Protein AF-A0A946RE51-F1 (afdb_monomer)

Nearest PDB structures (foldseek):
  4jra-assembly1_D  TM=1.401E-01  e=2.604E+00  Homo sapiens

Foldseek 3Di:
DFQDPQHCLLAAPDDPPLPDAHALAAQAGDPCPLQQVCLVVVVQHGCVRCVVCSCVDPVNPDDDDDDDADDDFEEAEAEAAEEEDDDEFHAFYEYAYDLWHWAQGPVGNVGIYIHWHEYEHQAAYAYPPADPLNHFDAVVNVTDLTAYEYHTSREHEHEQYQQCQHAPNPHHAEYHYGYAYHGLRYFHAYNQQLHQAPASADQPSVDPVHGHHNLCNQCVPNHDDQPDGDDPSVGHRDYLDAEREEHSYAYHTHHPDYYDQFDEPPDSSDGPPGHGYHYDYHYHNSCVVDPHVPDDDLADPVRDGDPPSDDDDDPDD

Radius of gyration: 19.87 Å; Cα contacts (8 Å, |Δi|>4): 768; chains: 1; bounding box: 52×43×59 Å

Sequence (317 aa):
GDVEWNSFYYYHDHLDNGTAYCEAGRIQHFDFEYWNYGGISGTNCDIFSCPSIIYNSDYAYGSRLFYPKGSTPKVIYIRGGQVLVRGIVDGQYSIVTDDYTEYRRHDDTDKIDRVWGNIWLIDDVVYSDSYASGQTIHPNDGGSTNVLGLIAGGNVIIANTRPNGARGKQYGEDIIINASILAMNGGFISHYWQNTLLGYHDFNDGLEYGIIADGRGGHRNYYQEQIGIGPDYSGVYTGTNDFRGDVNLWGSIVQFKRGYMLRNYLGPYNVTPGVGYDKNYNYDYNLLVNPPPYFPDLETENSNVVLKMASYGEAKK

Secondary structure (DSSP, 8-state):
----TT-GGGT-SS-SSSS----TTSS------GGGHHHHTTS---TTT-HHHHHTSTT--SPPP-PPSSSS-EEEEE-SS-EEEEEEE-SEEEEEE-SEEEEE-SS-TT-EEEEE-PEEEEEEEEETT--TT-PPPPGGGT----EEEEEESS-EEE---TTTTHHHHTS---EEEEEEEEESSS-EEE--SS---SSS-STTS--TT-----S-GGGTTTT----SSSS--S----TT-EEEEEEEEEEEEEESSPPPSEE-SSSSS-SSS-EEEEEEEE--THHHH-PPTTPPPSB-TTS-B------------

pLDDT: mean 82.74, std 14.87, range [27.23, 98.62]

Structure (mmCIF, N/CA/C/O backbone):
data_AF-A0A946RE51-F1
#
_entry.id   AF-A0A946RE51-F1
#
loop_
_atom_site.group_PDB
_atom_site.id
_atom_site.type_symbol
_atom_site.label_atom_id
_atom_site.label_alt_id
_atom_site.label_comp_id
_atom_site.label_asym_id
_atom_site.label_entity_id
_atom_site.label_seq_id
_atom_site.pdbx_PDB_ins_code
_atom_site.Cartn_x
_atom_site.Cartn_y
_atom_site.Cartn_z
_atom_site.occupancy
_atom_site.B_iso_or_equiv
_atom_site.auth_seq_id
_atom_site.auth_comp_id
_atom_site.auth_asym_id
_atom_site.auth_atom_id
_atom_site.pdbx_PDB_model_num
ATOM 1 N N . GLY A 1 1 ? 20.452 -8.802 -25.534 1.00 39.03 1 GLY A N 1
ATOM 2 C CA . GLY A 1 1 ? 20.750 -9.518 -24.289 1.00 39.03 1 GLY A CA 1
ATOM 3 C C . GLY A 1 1 ? 19.452 -9.550 -23.553 1.00 39.03 1 GLY A C 1
ATOM 4 O O . GLY A 1 1 ? 18.915 -8.476 -23.321 1.00 39.03 1 GLY A O 1
ATOM 5 N N . ASP A 1 2 ? 18.907 -10.739 -23.349 1.00 38.38 2 ASP A N 1
ATOM 6 C CA . ASP A 1 2 ? 17.614 -10.911 -22.699 1.00 38.38 2 ASP A CA 1
ATOM 7 C C . ASP A 1 2 ? 17.742 -10.372 -21.275 1.00 38.38 2 ASP A C 1
ATOM 9 O O . ASP A 1 2 ? 18.586 -10.825 -20.502 1.00 38.38 2 ASP A O 1
ATOM 13 N N . VAL A 1 3 ? 17.003 -9.308 -20.973 1.00 41.94 3 VAL A N 1
ATOM 14 C CA . VAL A 1 3 ? 16.945 -8.775 -19.617 1.00 41.94 3 VAL A CA 1
ATOM 15 C C . VAL A 1 3 ? 16.004 -9.706 -18.865 1.00 41.94 3 VAL A C 1
ATOM 17 O O . VAL A 1 3 ? 14.819 -9.780 -19.169 1.00 41.94 3 VAL A O 1
ATOM 20 N N . GLU A 1 4 ? 16.565 -10.504 -17.961 1.00 53.88 4 GLU A N 1
ATOM 21 C CA . GLU A 1 4 ? 15.810 -11.486 -17.192 1.00 53.88 4 GLU A CA 1
ATOM 22 C C . GLU A 1 4 ? 14.747 -10.782 -16.335 1.00 53.88 4 GLU A C 1
ATOM 24 O O . GLU A 1 4 ? 14.979 -9.694 -15.802 1.00 53.88 4 GLU A O 1
ATOM 29 N N . TRP A 1 5 ? 13.587 -11.429 -16.195 1.00 46.53 5 TRP A N 1
ATOM 30 C CA . TRP A 1 5 ? 12.391 -10.993 -15.456 1.00 46.53 5 TRP A CA 1
ATOM 31 C C . TRP A 1 5 ? 12.668 -10.529 -14.004 1.00 46.53 5 TRP A C 1
ATOM 33 O O . TRP A 1 5 ? 11.863 -9.801 -13.424 1.00 46.53 5 TRP A O 1
ATOM 43 N N . ASN A 1 6 ? 13.850 -10.857 -13.466 1.00 53.16 6 ASN A N 1
ATOM 44 C CA . ASN A 1 6 ? 14.334 -10.504 -12.129 1.00 53.16 6 ASN A CA 1
ATOM 45 C C . ASN A 1 6 ? 15.570 -9.599 -12.124 1.00 53.16 6 ASN A C 1
ATOM 47 O O . ASN A 1 6 ? 16.305 -9.571 -11.142 1.00 53.16 6 ASN A O 1
ATOM 51 N N . SER A 1 7 ? 15.836 -8.861 -13.204 1.00 65.50 7 SER A N 1
ATOM 52 C CA . SER A 1 7 ? 16.977 -7.947 -13.231 1.00 65.50 7 SER A CA 1
ATOM 53 C C . SER A 1 7 ? 16.887 -6.929 -12.090 1.00 65.50 7 SER A C 1
ATOM 55 O O . SER A 1 7 ? 15.857 -6.278 -11.894 1.00 65.50 7 SER A O 1
ATOM 57 N N . PHE A 1 8 ? 17.998 -6.791 -11.365 1.00 74.06 8 PHE A N 1
ATOM 58 C CA . PHE A 1 8 ? 18.173 -5.943 -10.187 1.00 74.06 8 PHE A CA 1
ATOM 59 C C . PHE A 1 8 ? 17.462 -4.576 -10.281 1.00 74.06 8 PHE A C 1
ATOM 61 O O . PHE A 1 8 ? 16.790 -4.142 -9.349 1.00 74.06 8 PHE A O 1
ATOM 68 N N . TYR A 1 9 ? 17.542 -3.906 -11.428 1.00 71.62 9 TYR A N 1
ATOM 69 C CA . TYR A 1 9 ? 17.049 -2.536 -11.586 1.00 71.62 9 TYR A CA 1
ATOM 70 C C . TYR A 1 9 ? 15.520 -2.366 -11.531 1.00 71.62 9 TYR A C 1
ATOM 72 O O . TYR A 1 9 ? 15.059 -1.252 -11.305 1.00 71.62 9 TYR A O 1
ATOM 80 N N . TYR A 1 10 ? 14.734 -3.434 -11.709 1.00 71.88 10 TYR A N 1
ATOM 81 C CA . TYR A 1 10 ? 13.263 -3.362 -11.634 1.00 71.88 10 TYR A CA 1
ATOM 82 C C . TYR A 1 10 ? 12.706 -3.593 -10.229 1.00 71.88 10 TYR A C 1
ATOM 84 O O . TYR A 1 10 ? 11.525 -3.343 -9.979 1.00 71.88 10 TYR A O 1
ATOM 92 N N . TYR A 1 11 ? 13.541 -4.096 -9.322 1.00 73.62 11 TYR A N 1
ATOM 93 C CA . TYR A 1 11 ? 13.121 -4.459 -7.974 1.00 73.62 11 TYR A CA 1
ATOM 94 C C . TYR A 1 11 ? 13.815 -3.594 -6.932 1.00 73.62 11 TYR A C 1
ATOM 96 O O . TYR A 1 11 ? 13.151 -3.167 -5.999 1.00 73.62 11 TYR A O 1
ATOM 104 N N . HIS A 1 12 ? 15.083 -3.242 -7.139 1.00 76.56 12 HIS A N 1
ATOM 105 C CA . HIS A 1 12 ? 15.911 -2.577 -6.142 1.00 76.56 12 HIS A CA 1
ATOM 106 C C . HIS A 1 12 ? 16.072 -1.078 -6.415 1.00 76.56 12 HIS A C 1
ATOM 108 O O . HIS A 1 12 ? 16.255 -0.639 -7.549 1.00 76.56 12 HIS A O 1
ATOM 114 N N . ASP A 1 13 ? 16.071 -0.273 -5.356 1.00 75.06 13 ASP A N 1
ATOM 115 C CA . ASP A 1 13 ? 16.160 1.193 -5.410 1.00 75.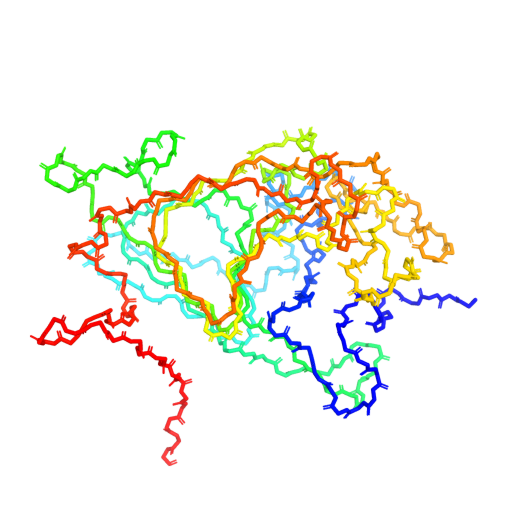06 13 ASP A CA 1
ATOM 116 C C . ASP A 1 13 ? 17.557 1.739 -5.052 1.00 75.06 13 ASP A C 1
ATOM 118 O O . ASP A 1 13 ? 17.726 2.941 -4.812 1.00 75.06 13 ASP A O 1
ATOM 122 N N . HIS A 1 14 ? 18.559 0.861 -5.011 1.00 78.69 14 HIS A N 1
ATOM 123 C CA . HIS A 1 14 ? 19.935 1.174 -4.639 1.00 78.69 14 HIS A CA 1
ATOM 124 C C . HIS A 1 14 ? 20.939 0.758 -5.721 1.00 78.69 14 HIS A C 1
ATOM 126 O O . HIS A 1 14 ? 20.596 0.146 -6.725 1.00 78.69 14 HIS A O 1
ATOM 132 N N . LEU A 1 15 ? 22.212 1.114 -5.533 1.00 78.31 15 LEU A N 1
ATOM 133 C CA . LEU A 1 15 ? 23.293 0.683 -6.424 1.00 78.31 15 LEU A CA 1
ATOM 134 C C . LEU A 1 15 ? 23.651 -0.787 -6.166 1.00 78.31 15 LEU A C 1
ATOM 136 O O . LEU A 1 15 ? 23.725 -1.205 -5.008 1.00 78.31 15 LEU A O 1
ATOM 140 N N . ASP A 1 16 ? 23.971 -1.543 -7.221 1.00 80.69 16 ASP A N 1
ATOM 141 C CA . ASP A 1 16 ? 24.471 -2.922 -7.102 1.00 80.69 16 ASP A CA 1
ATOM 142 C C . ASP A 1 16 ? 25.963 -2.946 -6.723 1.00 80.69 16 ASP A C 1
ATOM 144 O O . ASP A 1 16 ? 26.837 -3.303 -7.509 1.00 80.69 16 ASP A O 1
ATOM 148 N N . ASN A 1 17 ? 26.273 -2.477 -5.514 1.00 79.19 17 ASN A N 1
ATOM 149 C CA . ASN A 1 17 ? 27.641 -2.320 -5.011 1.00 79.19 17 ASN A CA 1
ATOM 150 C C . ASN A 1 17 ? 27.980 -3.269 -3.844 1.00 79.19 17 ASN A C 1
ATOM 152 O O . ASN A 1 17 ? 29.038 -3.130 -3.232 1.00 79.19 17 ASN A O 1
ATOM 156 N N . GLY A 1 18 ? 27.064 -4.179 -3.492 1.00 76.06 18 GLY A N 1
ATOM 157 C CA . GLY A 1 18 ? 27.224 -5.153 -2.405 1.00 76.06 18 GLY A CA 1
ATOM 158 C C . GLY A 1 18 ? 27.236 -4.575 -0.984 1.00 76.06 18 GLY A C 1
ATOM 159 O O . GLY A 1 18 ? 27.517 -5.309 -0.042 1.00 76.06 18 GLY A O 1
ATOM 160 N N . THR A 1 19 ? 26.967 -3.278 -0.807 1.00 78.00 19 THR A N 1
ATOM 161 C CA . THR A 1 19 ? 26.968 -2.616 0.514 1.00 78.00 19 THR A CA 1
ATOM 162 C C . THR A 1 19 ? 25.697 -1.821 0.804 1.00 78.00 19 THR A C 1
ATOM 164 O O . THR A 1 19 ? 25.391 -1.574 1.969 1.00 78.00 19 THR A O 1
ATOM 167 N N . ALA A 1 20 ? 24.959 -1.423 -0.232 1.00 81.56 20 ALA A N 1
ATOM 168 C CA . ALA A 1 20 ? 23.673 -0.757 -0.107 1.00 81.56 20 ALA A CA 1
ATOM 169 C C . ALA A 1 20 ? 22.518 -1.767 -0.038 1.00 81.56 20 ALA A C 1
ATOM 171 O O . ALA A 1 20 ? 22.590 -2.841 -0.631 1.00 81.56 20 ALA A O 1
ATOM 172 N N . TYR A 1 21 ? 21.463 -1.369 0.669 1.00 84.12 21 TYR A N 1
ATOM 173 C CA . TYR A 1 21 ? 20.194 -2.083 0.790 1.00 84.12 21 TYR A CA 1
ATOM 174 C C . TYR A 1 21 ? 19.058 -1.154 0.398 1.00 84.12 21 TYR A C 1
ATOM 176 O O . TYR A 1 21 ? 19.225 0.072 0.439 1.00 84.12 21 TYR A O 1
ATOM 184 N N . CYS A 1 22 ? 17.890 -1.732 0.131 1.00 81.00 22 CYS A N 1
ATOM 185 C CA . CYS A 1 22 ? 16.713 -0.932 -0.150 1.00 81.00 22 CYS A CA 1
ATOM 186 C C . CYS A 1 22 ? 16.298 -0.052 1.034 1.00 81.00 22 CYS A C 1
ATOM 188 O O . CYS A 1 22 ? 16.227 -0.506 2.183 1.00 81.00 22 CYS A O 1
ATOM 190 N N . GLU A 1 23 ? 15.994 1.221 0.778 1.00 84.06 23 GLU A N 1
ATOM 191 C CA . GLU A 1 23 ? 15.557 2.142 1.826 1.00 84.06 23 GLU A CA 1
ATOM 192 C C . GLU A 1 23 ? 14.041 2.105 2.010 1.00 84.06 23 GLU A C 1
ATOM 194 O O . GLU A 1 23 ? 13.291 2.178 1.043 1.00 84.06 23 GLU A O 1
ATOM 199 N N . ALA A 1 24 ? 13.561 2.169 3.256 1.00 84.00 24 ALA A N 1
ATOM 200 C CA . ALA A 1 24 ? 12.124 2.231 3.536 1.00 84.00 24 ALA A CA 1
ATOM 201 C C . ALA A 1 24 ? 11.415 3.431 2.873 1.00 84.00 24 ALA A C 1
ATOM 203 O O . ALA A 1 24 ? 10.224 3.383 2.639 1.00 84.00 24 ALA A O 1
ATOM 204 N N . GLY A 1 25 ? 12.097 4.540 2.573 1.00 74.75 25 GLY A N 1
ATOM 205 C CA . GLY A 1 25 ? 11.441 5.757 2.058 1.00 74.75 25 GLY A CA 1
ATOM 206 C C . GLY A 1 25 ? 11.336 5.861 0.534 1.00 74.75 25 GLY A C 1
ATOM 207 O O . GLY A 1 25 ? 10.918 6.902 0.030 1.00 74.75 25 GLY A O 1
ATOM 208 N N . ARG A 1 26 ? 11.807 4.854 -0.196 1.00 79.00 26 ARG A N 1
ATOM 209 C CA . ARG A 1 26 ? 11.991 4.893 -1.652 1.00 79.00 26 ARG A CA 1
ATOM 210 C C . ARG A 1 26 ? 11.107 3.839 -2.324 1.00 79.00 26 ARG A C 1
ATOM 212 O O . ARG A 1 26 ? 10.122 3.410 -1.726 1.00 79.00 26 ARG A O 1
ATOM 219 N N . ILE A 1 27 ? 11.399 3.478 -3.573 1.00 82.44 27 ILE A N 1
ATOM 220 C CA . ILE A 1 27 ? 10.674 2.426 -4.296 1.00 82.44 27 ILE A CA 1
ATOM 221 C C . ILE A 1 27 ? 10.712 1.156 -3.444 1.00 82.44 27 ILE A C 1
ATOM 223 O O . ILE A 1 27 ? 11.781 0.692 -3.066 1.00 82.44 27 ILE A O 1
ATOM 227 N N . GLN A 1 28 ? 9.536 0.647 -3.078 1.00 82.88 28 GLN A N 1
ATOM 228 C CA . GLN A 1 28 ? 9.427 -0.554 -2.256 1.00 82.88 28 GLN A CA 1
ATOM 229 C C . GLN A 1 28 ? 9.212 -1.781 -3.127 1.00 82.88 28 GLN A C 1
ATOM 231 O O . GLN A 1 28 ? 8.481 -1.732 -4.121 1.00 82.88 28 GLN A O 1
ATOM 236 N N . HIS A 1 29 ? 9.780 -2.902 -2.683 1.00 71.62 29 HIS A N 1
ATOM 237 C CA . HIS A 1 29 ? 9.565 -4.202 -3.304 1.00 71.62 29 HIS A CA 1
ATOM 238 C C . HIS A 1 29 ? 8.082 -4.561 -3.270 1.00 71.62 29 HIS A C 1
ATOM 240 O O . HIS A 1 29 ? 7.516 -4.890 -2.224 1.00 71.62 29 HIS A O 1
ATOM 246 N N . PHE A 1 30 ? 7.465 -4.532 -4.445 1.00 66.19 30 PHE A N 1
ATOM 247 C CA . PHE A 1 30 ? 6.123 -5.042 -4.673 1.00 66.19 30 PHE A CA 1
ATOM 248 C C . PHE A 1 30 ? 6.232 -6.260 -5.579 1.00 66.19 30 PHE A C 1
ATOM 250 O O . PHE A 1 30 ? 6.186 -6.131 -6.803 1.00 66.19 30 PHE A O 1
ATOM 257 N N . ASP A 1 31 ? 6.451 -7.427 -4.983 1.00 56.78 31 ASP A N 1
ATOM 258 C CA . ASP A 1 31 ? 6.598 -8.685 -5.715 1.00 56.78 31 ASP A CA 1
ATOM 259 C C . ASP A 1 31 ? 5.449 -9.636 -5.404 1.00 56.78 31 ASP A C 1
ATOM 261 O O . ASP A 1 31 ? 5.585 -10.692 -4.790 1.00 56.78 31 ASP A O 1
ATOM 265 N N . PHE A 1 32 ? 4.252 -9.206 -5.780 1.00 64.56 32 PHE A N 1
ATOM 266 C CA . PHE A 1 32 ? 3.100 -10.081 -5.744 1.00 64.56 32 PHE A CA 1
ATOM 267 C C . PHE A 1 32 ? 2.691 -10.312 -7.188 1.00 64.56 32 PHE A C 1
ATOM 269 O O . PHE A 1 32 ? 1.968 -9.524 -7.788 1.00 64.56 32 PHE A O 1
ATOM 276 N N . GLU A 1 33 ? 3.179 -11.373 -7.814 1.00 65.81 33 GLU A N 1
ATOM 277 C CA . GLU A 1 33 ? 2.523 -11.902 -9.013 1.00 65.81 33 GLU A CA 1
ATOM 278 C C . GLU A 1 33 ? 1.172 -12.527 -8.666 1.00 65.81 33 GLU A C 1
ATOM 280 O O . GLU A 1 33 ? 0.221 -12.424 -9.439 1.00 65.81 33 GLU A O 1
ATOM 285 N N . TYR A 1 34 ? 1.044 -13.074 -7.453 1.00 74.12 34 TYR A N 1
ATOM 286 C CA . TYR A 1 34 ? -0.100 -13.894 -7.066 1.00 74.12 34 TYR A CA 1
ATOM 287 C C . TYR A 1 34 ? -1.454 -13.188 -7.161 1.00 74.12 34 TYR A C 1
ATOM 289 O O . TYR A 1 34 ? -2.435 -13.819 -7.526 1.00 74.12 34 TYR A O 1
ATOM 297 N N . TRP A 1 35 ? -1.564 -11.884 -6.889 1.00 78.75 35 TRP A N 1
ATOM 298 C CA . TRP A 1 35 ? -2.850 -11.185 -7.046 1.00 78.75 35 TRP A CA 1
ATOM 299 C C . TRP A 1 35 ? -3.295 -11.063 -8.513 1.00 78.75 35 TRP A C 1
ATOM 301 O O . TRP A 1 35 ? -4.478 -10.853 -8.757 1.00 78.75 35 TRP A O 1
ATOM 311 N N . ASN A 1 36 ? -2.385 -11.251 -9.478 1.00 76.81 36 ASN A N 1
ATOM 312 C CA . ASN A 1 36 ? -2.685 -11.370 -10.907 1.00 76.81 36 ASN A CA 1
ATOM 313 C C . ASN A 1 36 ? -2.726 -12.833 -11.373 1.00 76.81 36 ASN A C 1
ATOM 315 O O . ASN A 1 36 ? -2.822 -13.073 -12.573 1.00 76.81 36 ASN A O 1
ATOM 319 N N . TYR A 1 37 ? -2.687 -13.816 -10.465 1.00 83.25 37 TYR A N 1
ATOM 320 C CA . TYR A 1 37 ? -2.642 -15.229 -10.846 1.00 83.25 37 TYR A CA 1
ATOM 321 C C . TYR A 1 37 ? -3.844 -15.667 -11.689 1.00 83.25 37 TYR A C 1
ATOM 323 O O . TYR A 1 37 ? -3.699 -16.491 -12.585 1.00 83.25 37 TYR A O 1
ATOM 331 N N . GLY A 1 38 ? -5.023 -15.076 -11.479 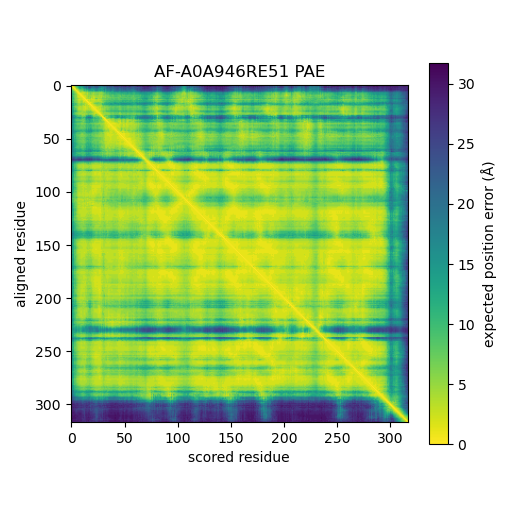1.00 82.88 38 GLY A N 1
ATOM 332 C CA . GLY A 1 38 ? -6.152 -15.257 -12.397 1.00 82.88 38 GLY A CA 1
ATOM 333 C C . GLY A 1 38 ? -5.799 -14.855 -13.836 1.00 82.88 38 GLY A C 1
ATOM 334 O O . GLY A 1 38 ? -6.007 -15.598 -14.785 1.00 82.88 38 GLY A O 1
ATOM 335 N N . GLY A 1 39 ? -5.178 -13.695 -14.015 1.00 83.62 39 GLY A N 1
ATOM 336 C CA . GLY A 1 39 ? -4.648 -13.249 -15.297 1.00 83.62 39 GLY A CA 1
ATOM 337 C C . GLY A 1 39 ? -3.574 -14.182 -15.866 1.00 83.62 39 GLY A C 1
ATOM 338 O O . GLY A 1 39 ? -3.671 -14.556 -17.030 1.00 83.62 39 GLY A O 1
ATOM 339 N N . ILE A 1 40 ? -2.623 -14.620 -15.035 1.00 82.75 40 ILE A N 1
ATOM 340 C CA . ILE A 1 40 ? -1.556 -15.568 -15.415 1.00 82.75 40 ILE A CA 1
ATOM 341 C C . ILE A 1 40 ? -2.143 -16.917 -15.861 1.00 82.75 40 ILE A C 1
ATOM 343 O O . ILE A 1 40 ? -1.697 -17.509 -16.837 1.00 82.75 40 ILE A O 1
ATOM 347 N N . SER A 1 41 ? -3.195 -17.388 -15.189 1.00 83.25 41 SER A N 1
ATOM 348 C CA . SER A 1 41 ? -3.919 -18.621 -15.532 1.00 83.25 41 SER A CA 1
ATOM 349 C C . SER A 1 41 ? -4.913 -18.454 -16.693 1.00 83.25 41 SER A C 1
ATOM 351 O O . SER A 1 41 ? -5.682 -19.369 -16.988 1.00 83.25 41 SER A O 1
ATOM 353 N N . GLY A 1 42 ? -4.896 -17.306 -17.380 1.00 84.69 42 GLY A N 1
ATOM 354 C CA . GLY A 1 42 ? -5.694 -17.046 -18.580 1.00 84.69 42 GLY A CA 1
ATOM 355 C C . GLY A 1 42 ? -7.143 -16.633 -18.314 1.00 84.69 42 GLY A C 1
ATOM 356 O O . GLY A 1 42 ? -7.917 -16.485 -19.258 1.00 84.69 42 GLY A O 1
ATOM 357 N N . THR A 1 43 ? -7.538 -16.406 -17.058 1.00 82.19 43 THR A N 1
ATOM 358 C CA . THR A 1 43 ? -8.915 -16.026 -16.696 1.00 82.19 43 THR A CA 1
ATOM 359 C C . THR A 1 43 ? -9.146 -14.511 -16.679 1.00 82.19 43 THR A C 1
ATOM 361 O O . THR A 1 43 ? -10.211 -14.068 -16.255 1.00 82.19 43 THR A O 1
ATOM 364 N N . ASN A 1 44 ? -8.169 -13.720 -17.148 1.00 81.31 44 ASN A N 1
ATOM 365 C CA . ASN A 1 44 ? -8.214 -12.256 -17.274 1.00 81.31 44 ASN A CA 1
ATOM 366 C C . ASN A 1 44 ? -8.843 -11.568 -16.046 1.00 81.31 44 ASN A C 1
ATOM 368 O O . ASN A 1 44 ? -9.817 -10.828 -16.157 1.00 81.31 44 ASN A O 1
ATOM 372 N N . CYS A 1 45 ? -8.343 -11.875 -14.849 1.00 81.69 45 CYS A N 1
ATOM 373 C CA . CYS A 1 45 ? -8.928 -11.420 -13.589 1.00 81.69 45 CYS A CA 1
ATOM 374 C C . CYS A 1 45 ? -7.851 -11.305 -12.491 1.00 81.69 45 CYS A C 1
ATOM 376 O O . CYS A 1 45 ? -6.748 -11.826 -12.637 1.00 81.69 45 CYS A O 1
ATOM 378 N N . ASP A 1 46 ? -8.153 -10.616 -11.393 1.00 83.81 46 ASP A N 1
ATOM 379 C CA . ASP A 1 46 ? -7.262 -10.456 -10.232 1.00 83.81 46 ASP A CA 1
ATOM 380 C C . ASP A 1 46 ? -7.959 -10.839 -8.907 1.00 83.81 46 ASP A C 1
ATOM 382 O O . ASP A 1 46 ? -9.106 -11.302 -8.899 1.00 83.81 46 ASP A O 1
ATOM 386 N N . ILE A 1 47 ? -7.295 -10.586 -7.773 1.00 84.56 47 ILE A N 1
ATOM 387 C CA . ILE A 1 47 ? -7.801 -10.851 -6.411 1.00 84.56 47 ILE A CA 1
ATOM 388 C C . ILE A 1 47 ? -9.150 -10.203 -6.069 1.00 84.56 47 ILE A C 1
ATOM 390 O O . ILE A 1 47 ? -9.821 -10.647 -5.131 1.00 84.56 47 ILE A O 1
ATOM 394 N N . PHE A 1 48 ? -9.583 -9.185 -6.809 1.00 86.44 48 PHE A N 1
ATOM 395 C CA . PHE A 1 48 ? -10.861 -8.511 -6.586 1.00 86.44 48 PHE A CA 1
ATOM 396 C C . PHE A 1 48 ? -11.986 -9.177 -7.369 1.00 86.44 48 PHE A C 1
ATOM 398 O O . PHE A 1 48 ? -13.070 -9.382 -6.833 1.00 86.44 48 PHE A O 1
ATOM 405 N N . SER A 1 49 ? -11.721 -9.573 -8.613 1.00 86.81 49 SER A N 1
ATOM 406 C CA . SER A 1 49 ? -12.735 -10.186 -9.487 1.00 86.81 49 SER A CA 1
ATOM 407 C C . SER A 1 49 ? -12.836 -11.709 -9.380 1.00 86.81 49 SER A C 1
ATOM 409 O O . SER A 1 49 ? -13.893 -12.271 -9.649 1.00 86.81 49 SER A O 1
ATOM 411 N N . CYS A 1 50 ? -11.754 -12.392 -9.004 1.00 87.06 50 CYS A N 1
ATOM 412 C CA . CYS A 1 50 ? -11.705 -13.851 -8.908 1.00 87.06 50 CYS A CA 1
ATOM 413 C C . CYS A 1 50 ? -10.895 -14.322 -7.684 1.00 87.06 50 CYS A C 1
ATOM 415 O O . CYS A 1 50 ? -9.970 -15.128 -7.808 1.00 87.06 50 CYS A O 1
ATOM 417 N N . PRO A 1 51 ? -11.248 -13.860 -6.468 1.00 86.50 51 PRO A N 1
ATOM 418 C CA . PRO A 1 51 ? -10.486 -14.149 -5.252 1.00 86.50 51 PRO A CA 1
ATOM 419 C C . PRO A 1 51 ? -10.295 -15.647 -4.985 1.00 86.50 51 PRO A C 1
ATOM 421 O O . PRO A 1 51 ? -9.269 -16.050 -4.447 1.00 86.50 51 PRO A O 1
ATOM 424 N N . SER A 1 52 ? -11.265 -16.486 -5.364 1.00 87.06 52 SER A N 1
ATOM 425 C CA . SER A 1 52 ? -11.193 -17.938 -5.170 1.00 87.06 52 SER A CA 1
ATOM 426 C C . SER A 1 52 ? -10.045 -18.590 -5.935 1.00 87.06 52 SER A C 1
ATOM 428 O O . SER A 1 52 ? -9.460 -19.531 -5.413 1.00 87.06 52 SER A O 1
ATOM 430 N N . ILE A 1 53 ? -9.693 -18.088 -7.123 1.00 87.06 53 ILE A N 1
ATOM 431 C CA . ILE A 1 53 ? -8.571 -18.621 -7.907 1.00 87.06 53 ILE A CA 1
ATOM 432 C C . ILE A 1 53 ? -7.270 -18.446 -7.125 1.00 87.06 53 ILE A C 1
ATOM 434 O O . ILE A 1 53 ? -6.467 -19.364 -7.056 1.00 87.06 53 ILE A O 1
ATOM 438 N N . ILE A 1 54 ? -7.099 -17.303 -6.462 1.00 84.38 54 ILE A N 1
ATOM 439 C CA . ILE A 1 54 ? -5.882 -16.982 -5.712 1.00 84.38 54 ILE A CA 1
ATOM 440 C C . ILE A 1 54 ? -5.874 -17.678 -4.356 1.00 84.38 54 ILE A C 1
ATOM 442 O O . ILE A 1 54 ? -4.884 -18.306 -3.994 1.00 84.38 54 ILE A O 1
ATOM 446 N N . TYR A 1 55 ? -6.984 -17.636 -3.620 1.00 83.81 55 TYR A N 1
ATOM 447 C CA . TYR A 1 55 ? -7.072 -18.274 -2.304 1.00 83.81 55 TYR A CA 1
ATOM 448 C C . TYR A 1 55 ? -7.015 -19.805 -2.351 1.00 83.81 55 TYR A C 1
ATOM 450 O O . TYR A 1 55 ? -6.781 -20.412 -1.312 1.00 83.81 55 TYR A O 1
ATOM 458 N N . ASN A 1 56 ? -7.234 -20.409 -3.522 1.00 84.69 56 ASN A N 1
ATOM 459 C CA . ASN A 1 56 ? -7.092 -21.847 -3.751 1.00 84.69 56 ASN A CA 1
ATOM 460 C C . ASN A 1 56 ? -5.849 -22.196 -4.593 1.00 84.69 56 ASN A C 1
ATOM 462 O O . ASN A 1 56 ? -5.704 -23.348 -4.991 1.00 84.69 56 ASN A O 1
ATOM 466 N N . SER A 1 57 ? -4.997 -21.217 -4.911 1.00 80.56 57 SER A N 1
ATOM 467 C CA . SER A 1 57 ? -3.748 -21.441 -5.646 1.00 80.56 57 SER A CA 1
ATOM 468 C C . SER A 1 57 ? -2.607 -21.845 -4.718 1.00 80.56 57 SER A C 1
ATOM 470 O O . SER A 1 57 ? -2.663 -21.603 -3.510 1.00 80.56 57 SER A O 1
ATOM 472 N N . ASP A 1 58 ? -1.519 -22.341 -5.307 1.00 81.81 58 ASP A N 1
ATOM 473 C CA . ASP A 1 58 ? -0.277 -22.643 -4.590 1.00 81.81 58 ASP A CA 1
ATOM 474 C C . ASP A 1 58 ? 0.376 -21.399 -3.966 1.00 81.81 58 ASP A C 1
ATOM 476 O O . ASP A 1 58 ? 1.227 -21.532 -3.099 1.00 81.81 58 ASP A O 1
ATOM 480 N N . TYR A 1 59 ? -0.037 -20.179 -4.331 1.00 76.12 59 TYR A N 1
ATOM 481 C CA . TYR A 1 59 ? 0.452 -18.956 -3.686 1.00 76.12 59 TYR A CA 1
ATOM 482 C C . TYR A 1 59 ? -0.105 -18.752 -2.264 1.00 76.12 59 TYR A C 1
ATOM 484 O O . TYR A 1 59 ? 0.430 -17.941 -1.506 1.00 76.12 59 TYR A O 1
ATOM 492 N N . ALA A 1 60 ? -1.166 -19.470 -1.877 1.00 77.56 60 ALA A N 1
ATOM 493 C CA . ALA A 1 60 ? -1.758 -19.417 -0.543 1.00 77.56 60 ALA A CA 1
ATOM 494 C C . ALA A 1 60 ? -1.326 -20.632 0.302 1.00 77.56 60 ALA A C 1
ATOM 496 O O . ALA A 1 60 ? -2.011 -21.648 0.370 1.00 77.56 60 ALA A O 1
ATOM 497 N N . TYR A 1 61 ? -0.199 -20.509 1.009 1.00 72.81 61 TYR A N 1
ATOM 498 C CA . TYR A 1 61 ? 0.434 -21.608 1.762 1.00 72.81 61 TYR A CA 1
ATOM 499 C C . TYR A 1 61 ? -0.169 -21.903 3.155 1.00 72.81 61 TYR A C 1
ATOM 501 O O . TYR A 1 61 ? 0.428 -22.628 3.951 1.00 72.81 61 TYR A O 1
ATOM 509 N N . GLY A 1 62 ? -1.340 -21.351 3.492 1.00 75.12 62 GLY A N 1
ATOM 510 C CA . GLY A 1 62 ? -1.908 -21.437 4.840 1.00 75.12 62 GLY A CA 1
ATOM 511 C C . GLY A 1 62 ? -3.429 -21.554 4.875 1.00 75.12 62 GLY A C 1
ATOM 512 O O . GLY A 1 62 ? -4.138 -21.054 4.005 1.00 75.12 62 GLY A O 1
ATOM 513 N N . SER A 1 63 ? -3.941 -22.200 5.926 1.00 77.75 63 SER A N 1
ATOM 514 C CA . SER A 1 63 ? -5.381 -22.225 6.202 1.00 77.75 63 SER A CA 1
ATOM 515 C C . SER A 1 63 ? -5.879 -20.843 6.621 1.00 77.75 63 SER A C 1
ATOM 517 O O . SER A 1 63 ? -5.181 -20.104 7.315 1.00 77.75 63 SER A O 1
ATOM 519 N N . ARG A 1 64 ? -7.122 -20.513 6.256 1.00 80.94 64 ARG A N 1
ATOM 520 C CA . ARG A 1 64 ? -7.776 -19.289 6.733 1.00 80.94 64 ARG A CA 1
ATOM 521 C C . ARG A 1 64 ? -7.909 -19.336 8.254 1.00 80.94 64 ARG A C 1
ATOM 523 O O . ARG A 1 64 ? -8.468 -20.285 8.801 1.00 80.94 64 ARG A O 1
ATOM 530 N N . LEU A 1 65 ? -7.406 -18.300 8.915 1.00 80.31 65 LEU A N 1
ATOM 531 C CA . LEU A 1 65 ? -7.554 -18.108 10.352 1.00 80.31 65 LEU A CA 1
ATOM 532 C C . LEU A 1 65 ? -8.793 -17.255 10.625 1.00 80.31 65 LEU A C 1
ATOM 534 O O . LEU A 1 65 ? -9.047 -16.275 9.928 1.00 80.31 65 LEU A O 1
ATOM 538 N N . PHE A 1 66 ? -9.551 -17.626 11.653 1.00 80.81 66 PHE A N 1
ATOM 539 C CA . PHE A 1 66 ? -10.746 -16.906 12.081 1.00 80.81 66 PHE A CA 1
ATOM 540 C C . PHE A 1 66 ? -10.568 -16.452 13.524 1.00 80.81 66 PHE A C 1
ATOM 542 O O . PHE A 1 66 ? -10.254 -17.258 14.401 1.00 80.81 66 PHE A O 1
ATOM 549 N N . TYR A 1 67 ? -10.801 -15.167 13.770 1.00 75.88 67 TYR A N 1
ATOM 550 C CA . TYR A 1 67 ? -10.811 -14.602 15.112 1.00 75.88 67 TYR A CA 1
ATOM 551 C C . TYR A 1 67 ? -12.267 -14.444 15.567 1.00 75.88 67 TYR A C 1
ATOM 553 O O . TYR A 1 67 ? -13.070 -13.869 14.830 1.00 75.88 67 TYR A O 1
ATOM 561 N N . PRO A 1 68 ? -12.653 -14.973 16.742 1.00 70.44 68 PRO A N 1
ATOM 562 C CA . PRO A 1 68 ? -14.019 -14.843 17.231 1.00 70.44 68 PRO A CA 1
ATOM 563 C C . PRO A 1 68 ? -14.361 -13.373 17.503 1.00 70.44 68 PRO A C 1
ATOM 565 O O . PRO A 1 68 ? -13.563 -12.637 18.088 1.00 70.44 68 PRO A O 1
ATOM 568 N N . LYS A 1 69 ? -15.567 -12.967 17.095 1.00 69.19 69 LYS A N 1
ATOM 569 C CA . LYS A 1 69 ? -16.084 -11.605 17.260 1.00 69.19 69 LYS A CA 1
ATOM 570 C C . LYS A 1 69 ? -16.293 -11.260 18.745 1.00 69.19 69 LYS A C 1
ATOM 572 O O . LYS A 1 69 ? -16.820 -12.071 19.502 1.00 69.19 69 LYS A O 1
ATOM 577 N N . GLY A 1 70 ? -15.960 -10.022 19.124 1.00 59.03 70 GLY A N 1
ATOM 578 C CA . GLY A 1 70 ? -16.706 -9.298 20.160 1.00 59.03 70 GLY A CA 1
ATOM 579 C C . GLY A 1 70 ? -16.304 -9.414 21.635 1.00 59.03 70 GLY A C 1
ATOM 580 O O . GLY A 1 70 ? -17.209 -9.429 22.459 1.00 59.03 70 GLY A O 1
ATOM 581 N N . SER A 1 71 ? -15.021 -9.404 22.028 1.00 55.94 71 SER A N 1
ATOM 582 C CA . SER A 1 71 ? -14.710 -9.011 23.431 1.00 55.94 71 SER A CA 1
ATOM 583 C C . SER A 1 71 ? -13.259 -8.698 23.782 1.00 55.94 71 SER A C 1
ATOM 585 O O . SER A 1 71 ? -13.017 -8.200 24.878 1.00 55.94 71 SER A O 1
ATOM 587 N N . THR A 1 72 ? -12.277 -8.980 22.922 1.00 72.94 72 THR A N 1
ATOM 588 C CA . THR A 1 72 ? -10.874 -8.719 23.280 1.00 72.94 72 THR A CA 1
ATOM 589 C C . THR A 1 72 ? -10.115 -8.060 22.137 1.00 72.94 72 THR A C 1
ATOM 591 O O . THR A 1 72 ? -10.105 -8.626 21.043 1.00 72.94 72 THR A O 1
ATOM 594 N N . PRO A 1 73 ? -9.460 -6.912 22.396 1.00 81.69 73 PRO A N 1
ATOM 595 C CA . PRO A 1 73 ? -8.384 -6.374 21.573 1.00 81.69 73 PRO A CA 1
ATOM 596 C C . PRO A 1 73 ? -7.462 -7.470 21.029 1.00 81.69 73 PRO A C 1
ATOM 598 O O . PRO A 1 73 ? -7.011 -8.331 21.792 1.00 81.69 73 PRO A O 1
ATOM 601 N N . LYS A 1 74 ? -7.187 -7.461 19.721 1.00 88.44 74 LYS A N 1
ATOM 602 C CA . LYS A 1 74 ? -6.294 -8.434 19.073 1.00 88.44 74 LYS A CA 1
ATOM 603 C C . LYS A 1 74 ? -5.118 -7.749 18.397 1.00 88.44 74 LYS A C 1
ATOM 605 O O . LYS A 1 74 ? -5.266 -6.699 17.784 1.00 88.44 74 LYS A O 1
ATOM 610 N N . VAL A 1 75 ? -3.967 -8.410 18.451 1.00 90.06 75 VAL A N 1
ATOM 611 C CA . VAL A 1 75 ? -2.795 -8.063 17.647 1.00 90.06 75 VAL A CA 1
ATOM 612 C C . VAL A 1 75 ? -2.546 -9.200 16.667 1.00 90.06 75 VAL A C 1
ATOM 614 O O . VAL A 1 75 ? -2.394 -10.354 17.070 1.00 90.06 75 VAL A O 1
ATOM 617 N N . ILE A 1 76 ? -2.533 -8.871 15.381 1.00 91.12 76 ILE A N 1
ATOM 618 C CA . ILE A 1 76 ? -2.157 -9.757 14.287 1.00 91.12 76 ILE A CA 1
ATOM 619 C C . ILE A 1 76 ? -0.731 -9.379 13.909 1.00 91.12 76 ILE A C 1
ATOM 621 O O . ILE A 1 76 ? -0.494 -8.347 13.286 1.00 91.12 76 ILE A O 1
ATOM 625 N N . TYR A 1 77 ? 0.220 -10.203 14.329 1.00 92.25 77 TYR A N 1
ATOM 626 C CA . TYR A 1 77 ? 1.631 -9.986 14.043 1.00 92.25 77 TYR A CA 1
ATOM 627 C C . TYR A 1 77 ? 2.062 -10.791 12.815 1.00 92.25 77 TYR A C 1
ATOM 629 O O . TYR A 1 77 ? 1.865 -12.007 12.747 1.00 92.25 77 TYR A O 1
ATOM 637 N N . ILE A 1 78 ? 2.644 -10.091 11.848 1.00 91.75 78 ILE A N 1
ATOM 638 C CA . ILE A 1 78 ? 3.123 -10.601 10.572 1.00 91.75 78 ILE A CA 1
ATOM 639 C C . ILE A 1 78 ? 4.639 -10.719 10.661 1.00 91.75 78 ILE A C 1
ATOM 641 O O . ILE A 1 78 ? 5.371 -9.734 10.555 1.00 91.75 78 ILE A O 1
ATOM 645 N N . ARG A 1 79 ? 5.096 -11.952 10.867 1.00 89.00 79 ARG A N 1
ATOM 646 C CA . ARG A 1 79 ? 6.517 -12.276 10.938 1.00 89.00 79 ARG A CA 1
ATOM 647 C C . ARG A 1 79 ? 7.089 -12.497 9.541 1.00 89.00 79 ARG A C 1
ATOM 649 O O . ARG A 1 79 ? 6.524 -13.268 8.769 1.00 89.00 79 ARG A O 1
ATOM 656 N N . GLY A 1 80 ? 8.251 -11.916 9.268 1.00 83.06 80 GLY A N 1
ATOM 657 C CA . GLY A 1 80 ? 9.083 -12.266 8.121 1.00 83.06 80 GLY A CA 1
ATOM 658 C C . GLY A 1 80 ? 8.589 -11.740 6.773 1.00 83.06 80 GLY A C 1
ATOM 659 O O . GLY A 1 80 ? 8.887 -12.355 5.750 1.00 83.06 80 GLY A O 1
ATOM 660 N N . GLY A 1 81 ? 7.801 -10.660 6.739 1.00 82.12 81 GLY A N 1
ATOM 661 C CA . GLY A 1 81 ? 7.335 -10.127 5.464 1.00 82.12 81 GLY A CA 1
ATOM 662 C C . GLY A 1 81 ? 6.298 -9.013 5.529 1.00 82.12 81 GLY A C 1
ATOM 663 O O . GLY A 1 81 ? 6.064 -8.374 6.553 1.00 82.12 81 GLY A O 1
ATOM 664 N N . GLN A 1 82 ? 5.700 -8.789 4.365 1.00 89.38 82 GLN A N 1
ATOM 665 C CA . GLN A 1 82 ? 4.701 -7.763 4.083 1.00 89.38 82 GLN A CA 1
ATOM 666 C C . GLN A 1 82 ? 3.283 -8.338 4.216 1.00 89.38 82 GLN A C 1
ATOM 668 O O . GLN A 1 82 ? 3.092 -9.553 4.158 1.00 89.38 82 GLN A O 1
ATOM 673 N N . VAL A 1 83 ? 2.271 -7.478 4.334 1.00 92.00 83 VAL A N 1
ATOM 674 C CA . VAL A 1 83 ? 0.861 -7.900 4.418 1.00 92.00 83 VAL A CA 1
ATOM 675 C C . VAL A 1 83 ? -0.031 -7.074 3.503 1.00 92.00 83 VAL A C 1
ATOM 677 O O . VAL A 1 83 ? 0.180 -5.875 3.346 1.00 92.00 83 VAL A O 1
ATOM 680 N N . LEU A 1 84 ? -1.039 -7.717 2.909 1.00 91.69 84 LEU A N 1
ATOM 681 C CA . LEU A 1 84 ? -2.106 -7.054 2.162 1.00 91.69 84 LEU A CA 1
ATOM 682 C C . LEU A 1 84 ? -3.350 -6.913 3.041 1.00 91.69 84 LEU A C 1
ATOM 684 O O . LEU A 1 84 ? -3.763 -7.880 3.682 1.00 91.69 84 LEU A O 1
ATOM 688 N N . VAL A 1 85 ? -3.974 -5.739 3.037 1.00 95.19 85 VAL A N 1
ATOM 689 C CA . VAL A 1 85 ? -5.120 -5.425 3.896 1.00 95.19 85 VAL A CA 1
ATOM 690 C C . VAL A 1 85 ? -6.253 -4.821 3.070 1.00 95.19 85 VAL A C 1
ATOM 692 O O . VAL A 1 85 ? -6.031 -3.938 2.241 1.00 95.19 85 VAL A O 1
ATOM 695 N N . ARG A 1 86 ? -7.463 -5.338 3.307 1.00 94.44 86 ARG A N 1
ATOM 696 C CA . ARG A 1 86 ? -8.753 -4.817 2.839 1.00 94.44 86 ARG A CA 1
ATOM 697 C C . ARG A 1 86 ? -9.900 -5.341 3.699 1.00 94.44 86 ARG A C 1
ATOM 699 O O . ARG A 1 86 ? -9.763 -6.399 4.316 1.00 94.44 86 ARG A O 1
ATOM 706 N N . GLY A 1 87 ? -11.051 -4.686 3.620 1.00 94.31 87 GLY A N 1
ATOM 707 C CA . GLY A 1 87 ? -12.336 -5.216 4.059 1.00 94.31 87 GLY A CA 1
ATOM 708 C C . GLY A 1 87 ? -12.958 -4.449 5.218 1.00 94.31 87 GLY A C 1
ATOM 709 O O . GLY A 1 87 ? -12.686 -3.275 5.444 1.00 94.31 87 GLY A O 1
ATOM 710 N N . ILE A 1 88 ? -13.838 -5.136 5.942 1.00 94.69 88 ILE A N 1
ATOM 711 C CA . ILE A 1 88 ? -14.639 -4.544 7.012 1.00 94.69 88 ILE A CA 1
ATOM 712 C C . ILE A 1 88 ? -14.036 -4.914 8.368 1.00 94.69 88 ILE A C 1
ATOM 714 O O . ILE A 1 88 ? -13.764 -6.086 8.635 1.00 94.69 88 ILE A O 1
ATOM 718 N N . VAL A 1 89 ? -13.866 -3.918 9.233 1.00 92.50 89 VAL A N 1
ATOM 719 C CA . VAL A 1 89 ? -13.373 -4.064 10.603 1.00 92.50 89 VAL A CA 1
ATOM 720 C C . VAL A 1 89 ? -14.548 -4.050 11.577 1.00 92.50 89 VAL A C 1
ATOM 722 O O . VAL A 1 89 ? -15.373 -3.138 11.584 1.00 92.50 89 VAL A O 1
ATOM 725 N N . ASP A 1 90 ? -14.598 -5.069 12.425 1.00 91.25 90 ASP A N 1
ATOM 726 C CA . ASP A 1 90 ? -15.623 -5.252 13.450 1.00 91.25 90 ASP A CA 1
ATOM 727 C C . ASP A 1 90 ? -14.947 -5.742 14.737 1.00 91.25 90 ASP A C 1
ATOM 729 O O . ASP A 1 90 ? -14.634 -6.929 14.911 1.00 91.25 90 ASP A O 1
ATOM 733 N N . GLY A 1 91 ? -14.610 -4.780 15.592 1.00 90.00 91 GLY A N 1
ATOM 734 C CA . GLY A 1 91 ? -13.809 -4.938 16.797 1.00 90.00 91 GLY A CA 1
ATOM 735 C C . GLY A 1 91 ? -12.548 -4.071 16.810 1.00 90.00 91 GLY A C 1
ATOM 736 O O . GLY A 1 91 ? -12.409 -3.105 16.063 1.00 90.00 91 GLY A O 1
ATOM 737 N N . GLN A 1 92 ? -11.627 -4.434 17.701 1.00 90.75 92 GLN A N 1
ATOM 738 C CA . GLN A 1 92 ? -10.405 -3.682 17.979 1.00 90.75 92 GLN A CA 1
ATOM 739 C C . GLN A 1 92 ? -9.192 -4.522 17.592 1.00 90.75 92 GLN A C 1
ATOM 741 O O . GLN A 1 92 ? -8.918 -5.552 18.221 1.00 90.75 92 GLN A O 1
ATOM 746 N N . TYR A 1 93 ? -8.466 -4.089 16.566 1.00 92.12 93 TYR A N 1
ATOM 747 C CA . TYR A 1 93 ? -7.352 -4.841 15.998 1.00 92.12 93 TYR A CA 1
ATOM 748 C C . TYR A 1 93 ? -6.139 -3.950 15.781 1.00 92.12 93 TYR A C 1
ATOM 750 O O . TYR A 1 93 ? -6.275 -2.782 15.438 1.00 92.12 93 TYR A O 1
ATOM 758 N N . SER A 1 94 ? -4.955 -4.538 15.896 1.00 94.19 94 SER A N 1
ATOM 759 C CA . SER A 1 94 ? -3.733 -3.984 15.322 1.00 94.19 94 SER A CA 1
ATOM 760 C C . SER A 1 94 ? -3.074 -5.019 14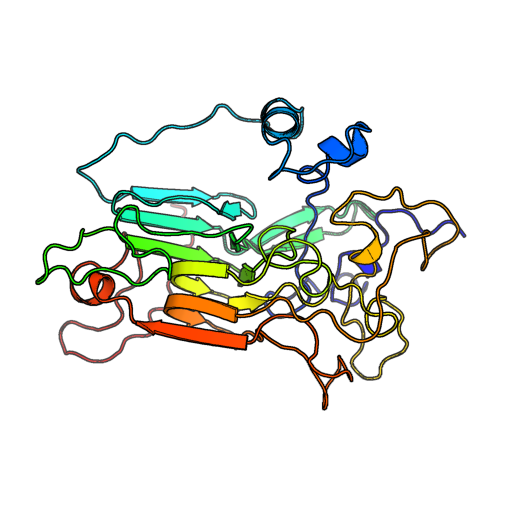.428 1.00 94.19 94 SER A C 1
ATOM 762 O O . SER A 1 94 ? -2.941 -6.178 14.820 1.00 94.19 94 SER A O 1
ATOM 764 N N . ILE A 1 95 ? -2.650 -4.601 13.242 1.00 95.56 95 ILE A N 1
ATOM 765 C CA . ILE A 1 95 ? -1.796 -5.377 12.348 1.00 95.56 95 ILE A CA 1
ATOM 766 C C . ILE A 1 95 ? -0.387 -4.816 12.483 1.00 95.56 95 ILE A C 1
ATOM 768 O O . ILE A 1 95 ? -0.182 -3.617 12.304 1.00 95.56 95 ILE A O 1
ATOM 772 N N . VAL A 1 96 ? 0.563 -5.680 12.825 1.00 95.44 96 VAL A N 1
ATOM 773 C CA . VAL A 1 96 ? 1.954 -5.305 13.098 1.00 95.44 96 VAL A CA 1
ATOM 774 C C . VAL A 1 96 ? 2.863 -6.151 12.228 1.00 95.44 96 VAL A C 1
ATOM 776 O O . VAL A 1 96 ? 2.700 -7.367 12.207 1.00 95.44 96 VAL A O 1
ATOM 779 N N . THR A 1 97 ? 3.813 -5.547 11.525 1.00 94.75 97 THR A N 1
ATOM 780 C CA . THR A 1 97 ? 4.829 -6.285 10.759 1.00 94.75 97 THR A CA 1
ATOM 781 C C . THR A 1 97 ? 6.191 -6.209 11.442 1.00 94.75 97 THR A C 1
ATOM 783 O O . THR A 1 97 ? 6.435 -5.320 12.256 1.00 94.75 97 THR A O 1
ATOM 786 N N . ASP A 1 98 ? 7.103 -7.103 11.063 1.00 93.00 98 ASP A N 1
ATOM 787 C CA . ASP A 1 98 ? 8.537 -6.897 11.301 1.00 93.00 98 ASP A CA 1
ATOM 788 C C . ASP A 1 98 ? 9.060 -5.618 10.626 1.00 93.00 98 ASP A C 1
ATOM 790 O O . ASP A 1 98 ? 8.442 -5.108 9.688 1.00 93.00 98 ASP A O 1
ATOM 794 N N . ASP A 1 99 ? 10.222 -5.127 11.076 1.00 91.25 99 ASP A N 1
ATOM 795 C CA . ASP A 1 99 ? 10.945 -4.016 10.440 1.00 91.25 99 ASP A CA 1
ATOM 796 C C . ASP A 1 99 ? 11.301 -4.364 8.993 1.00 91.25 99 ASP A C 1
ATOM 798 O O . ASP A 1 99 ? 10.781 -3.777 8.044 1.00 91.25 99 ASP A O 1
ATOM 802 N N . TYR A 1 100 ? 12.162 -5.362 8.818 1.00 89.94 100 TYR A N 1
ATOM 803 C CA . TYR A 1 100 ? 12.550 -5.902 7.524 1.00 89.94 100 TYR A CA 1
ATOM 804 C C . TYR A 1 100 ? 12.932 -7.373 7.658 1.00 89.94 100 TYR A C 1
ATOM 806 O O . TYR A 1 100 ? 13.164 -7.890 8.749 1.00 89.94 100 TYR A O 1
ATOM 814 N N . THR A 1 101 ? 13.012 -8.056 6.524 1.00 89.12 101 THR A N 1
ATOM 815 C CA . THR A 1 101 ? 13.517 -9.423 6.406 1.00 89.12 101 THR A CA 1
ATOM 816 C C . THR A 1 101 ? 14.647 -9.445 5.394 1.00 89.12 101 THR A C 1
ATOM 818 O O . THR A 1 101 ? 14.511 -8.909 4.295 1.00 89.12 101 THR A O 1
ATOM 821 N N . GLU A 1 102 ? 15.773 -10.043 5.774 1.00 88.94 102 GLU A N 1
ATOM 822 C CA . GLU A 1 102 ? 16.882 -10.289 4.856 1.00 88.94 102 GLU A CA 1
ATOM 823 C C . GLU A 1 102 ? 16.594 -11.522 3.999 1.00 88.94 102 GLU A C 1
ATOM 825 O O . GLU A 1 102 ? 16.077 -12.531 4.485 1.00 88.94 102 GLU A O 1
ATOM 830 N N . TYR A 1 103 ? 16.938 -11.442 2.720 1.00 84.88 103 TYR A N 1
ATOM 831 C CA . TYR A 1 103 ? 16.742 -12.518 1.759 1.00 84.88 103 TYR A CA 1
ATOM 832 C C . TYR A 1 103 ? 17.916 -12.581 0.781 1.00 84.88 103 TYR A C 1
ATOM 834 O O . TYR A 1 103 ? 18.626 -11.598 0.569 1.00 84.88 103 TYR A O 1
ATOM 842 N N . ARG A 1 104 ? 18.137 -13.761 0.194 1.00 85.50 104 ARG A N 1
ATOM 843 C CA . ARG A 1 104 ? 19.074 -13.921 -0.925 1.00 85.50 104 ARG A CA 1
ATOM 844 C C . ARG A 1 104 ? 18.382 -13.469 -2.196 1.00 85.50 104 ARG A C 1
ATOM 846 O O . ARG A 1 104 ? 17.255 -13.906 -2.437 1.00 85.50 104 ARG A O 1
ATOM 853 N N . ARG A 1 105 ? 19.036 -12.622 -2.990 1.00 81.06 105 ARG A N 1
ATOM 854 C CA . ARG A 1 105 ? 18.409 -12.114 -4.212 1.00 81.06 105 ARG A CA 1
ATOM 855 C C . ARG A 1 105 ? 18.183 -13.248 -5.209 1.00 81.06 105 ARG A C 1
ATOM 857 O O . ARG A 1 105 ? 18.930 -14.226 -5.233 1.00 81.06 105 ARG A O 1
ATOM 864 N N . HIS A 1 106 ? 17.139 -13.115 -6.020 1.00 77.25 106 HIS A N 1
ATOM 865 C CA . HIS A 1 106 ? 16.837 -14.105 -7.051 1.00 77.25 106 HIS A CA 1
ATOM 866 C C . HIS A 1 106 ? 17.826 -14.020 -8.223 1.00 77.25 106 HIS A C 1
ATOM 868 O O . HIS A 1 106 ? 18.182 -15.045 -8.796 1.00 77.25 106 HIS A O 1
ATOM 874 N N . ASP A 1 107 ? 18.253 -12.815 -8.600 1.00 77.00 107 ASP A N 1
ATOM 875 C CA . ASP A 1 107 ? 19.201 -12.588 -9.699 1.00 77.00 107 ASP A CA 1
ATOM 876 C C . ASP A 1 107 ? 20.632 -13.017 -9.348 1.00 77.00 107 ASP A C 1
ATOM 878 O O . ASP A 1 107 ? 21.389 -13.446 -10.214 1.00 77.00 107 ASP A O 1
ATOM 882 N N . ASP A 1 108 ? 20.997 -12.911 -8.070 1.00 82.12 108 ASP A N 1
ATOM 883 C CA . ASP A 1 108 ? 22.306 -13.281 -7.546 1.00 82.12 108 ASP A CA 1
ATOM 884 C C . ASP A 1 108 ? 22.171 -13.804 -6.109 1.00 82.12 108 ASP A C 1
ATOM 886 O O . ASP A 1 108 ? 22.088 -13.044 -5.139 1.00 82.12 108 ASP A O 1
ATOM 890 N N . THR A 1 109 ? 22.164 -15.131 -5.967 1.00 84.25 109 THR A N 1
ATOM 891 C CA . THR A 1 109 ? 21.952 -15.799 -4.675 1.00 84.25 109 THR A CA 1
ATOM 892 C C . THR A 1 109 ? 23.118 -15.651 -3.694 1.00 84.25 109 THR A C 1
ATOM 894 O O . THR A 1 109 ? 22.974 -16.029 -2.523 1.00 84.25 109 THR A O 1
ATOM 897 N N . ASP A 1 110 ? 24.264 -15.128 -4.143 1.00 86.50 110 ASP A N 1
ATOM 898 C CA . ASP A 1 110 ? 25.408 -14.815 -3.282 1.00 86.50 110 ASP A CA 1
ATOM 899 C C . ASP A 1 110 ? 25.262 -13.446 -2.605 1.00 86.50 110 ASP A C 1
ATOM 901 O O . ASP A 1 110 ? 25.948 -13.167 -1.616 1.00 86.50 110 ASP A O 1
ATOM 905 N N . LYS A 1 111 ? 24.327 -12.612 -3.073 1.00 84.50 111 LYS A N 1
ATOM 906 C CA . LYS A 1 111 ? 24.017 -11.313 -2.478 1.00 84.50 111 LYS A CA 1
ATOM 907 C C . LYS A 1 111 ? 22.802 -11.393 -1.558 1.00 84.50 111 LYS A C 1
ATOM 909 O O . LYS A 1 111 ? 21.817 -12.082 -1.827 1.00 84.50 111 LYS A O 1
ATOM 914 N N . ILE A 1 112 ? 22.885 -10.649 -0.458 1.00 85.94 112 ILE A N 1
ATOM 915 C CA . ILE A 1 112 ? 21.801 -10.471 0.510 1.00 85.94 112 ILE A CA 1
ATOM 916 C C . ILE A 1 112 ? 21.219 -9.076 0.319 1.00 85.94 112 ILE A C 1
ATOM 918 O O . ILE A 1 112 ? 21.968 -8.110 0.194 1.00 85.94 112 ILE A O 1
ATOM 922 N N . ASP A 1 113 ? 19.895 -8.978 0.338 1.00 85.12 113 ASP A N 1
ATOM 923 C CA . ASP A 1 113 ? 19.181 -7.708 0.407 1.00 85.12 113 ASP A CA 1
ATOM 924 C C . ASP A 1 113 ? 18.019 -7.778 1.418 1.00 85.12 113 ASP A C 1
ATOM 926 O O . ASP A 1 113 ? 17.855 -8.780 2.119 1.00 85.12 113 ASP A O 1
ATOM 930 N N . ARG A 1 114 ? 17.240 -6.700 1.556 1.00 86.38 114 ARG A N 1
ATOM 931 C CA . ARG A 1 114 ? 16.184 -6.520 2.551 1.00 86.38 114 ARG A CA 1
ATOM 932 C C . ARG A 1 114 ? 14.846 -6.202 1.906 1.00 86.38 114 ARG A C 1
ATOM 934 O O . ARG A 1 114 ? 14.742 -5.339 1.044 1.00 86.38 114 ARG A O 1
ATOM 941 N N . VAL A 1 115 ? 13.798 -6.841 2.415 1.00 87.12 115 VAL A N 1
ATOM 942 C CA . VAL A 1 115 ? 12.407 -6.446 2.177 1.00 87.12 115 VAL A CA 1
ATOM 943 C C . VAL A 1 115 ? 11.862 -5.844 3.460 1.00 87.12 115 VAL A C 1
ATOM 945 O O . VAL A 1 115 ? 11.837 -6.511 4.492 1.00 87.12 115 VAL A O 1
ATOM 948 N N . TRP A 1 116 ? 11.411 -4.595 3.404 1.00 91.44 116 TRP A N 1
ATOM 949 C CA . TRP A 1 116 ? 10.741 -3.953 4.534 1.00 91.44 116 TRP A CA 1
ATOM 950 C C . TRP A 1 116 ? 9.373 -4.583 4.794 1.00 91.44 116 TRP A C 1
ATOM 952 O O . TRP A 1 116 ? 8.648 -4.910 3.854 1.00 91.44 116 TRP A O 1
ATOM 962 N N . GLY A 1 117 ? 8.991 -4.716 6.065 1.00 93.12 117 GLY A N 1
ATOM 963 C CA . GLY A 1 117 ? 7.640 -5.099 6.459 1.00 93.12 117 GLY A CA 1
ATOM 964 C C . GLY A 1 117 ? 6.677 -3.951 6.186 1.00 93.12 117 GLY A C 1
ATOM 965 O O . GLY A 1 117 ? 6.412 -3.108 7.040 1.00 93.12 117 GLY A O 1
ATOM 966 N N . ASN A 1 118 ? 6.202 -3.874 4.947 1.00 94.69 118 ASN A N 1
ATOM 967 C CA . ASN A 1 118 ? 5.184 -2.920 4.539 1.00 94.69 118 ASN A CA 1
ATOM 968 C C . ASN A 1 118 ? 3.779 -3.505 4.746 1.00 94.69 118 ASN A C 1
ATOM 970 O O . ASN A 1 118 ? 3.540 -4.703 4.557 1.00 94.69 118 ASN A O 1
ATOM 974 N N . ILE A 1 119 ? 2.835 -2.623 5.061 1.00 96.81 119 ILE A N 1
ATOM 975 C CA . ILE A 1 119 ? 1.399 -2.900 4.996 1.00 96.81 119 ILE A CA 1
ATOM 976 C C . ILE A 1 119 ? 0.870 -2.295 3.697 1.00 96.81 119 ILE A C 1
ATOM 978 O O . ILE A 1 119 ? 0.964 -1.089 3.485 1.00 96.81 119 ILE A O 1
ATOM 982 N N . TRP A 1 120 ? 0.281 -3.119 2.840 1.00 95.31 120 TRP A N 1
ATOM 983 C CA . TRP A 1 120 ? -0.301 -2.704 1.569 1.00 95.31 120 TRP A CA 1
ATOM 984 C C . TRP A 1 120 ? -1.819 -2.650 1.673 1.00 95.31 120 TRP A C 1
ATOM 986 O O . TRP A 1 120 ? -2.474 -3.672 1.874 1.00 95.31 120 TRP A O 1
ATOM 996 N N . LEU A 1 121 ? -2.384 -1.463 1.495 1.00 97.00 121 LEU A N 1
ATOM 997 C CA . LEU A 1 121 ? -3.821 -1.257 1.377 1.00 97.00 121 LEU A CA 1
ATOM 998 C C . LEU A 1 121 ? -4.220 -1.530 -0.068 1.00 97.00 121 LEU A C 1
ATOM 1000 O O . LEU A 1 121 ? -3.834 -0.792 -0.976 1.00 97.00 121 LEU A O 1
ATOM 1004 N N . ILE A 1 122 ? -4.929 -2.634 -0.281 1.00 93.81 122 ILE A N 1
ATOM 1005 C CA . ILE A 1 122 ? -5.257 -3.130 -1.624 1.00 93.81 122 ILE A CA 1
ATOM 1006 C C . ILE A 1 122 ? -6.691 -2.804 -2.053 1.00 93.81 122 ILE A C 1
ATOM 1008 O O . ILE A 1 122 ? -7.024 -2.976 -3.221 1.00 93.81 122 ILE A O 1
ATOM 1012 N N . ASP A 1 123 ? -7.511 -2.354 -1.113 1.00 95.56 123 ASP A N 1
ATOM 1013 C CA . ASP A 1 123 ? -8.901 -1.925 -1.264 1.00 95.56 123 ASP A CA 1
ATOM 1014 C C . ASP A 1 123 ? -9.264 -1.111 -0.012 1.00 95.56 123 ASP A C 1
ATOM 1016 O O . ASP A 1 123 ? -8.444 -0.994 0.912 1.00 95.56 123 ASP A O 1
ATOM 1020 N N . ASP A 1 124 ? -10.511 -0.665 0.063 1.00 98.00 124 ASP A N 1
ATOM 1021 C CA . ASP A 1 124 ? -11.071 -0.032 1.251 1.00 98.00 124 ASP A CA 1
ATOM 1022 C C . ASP A 1 124 ? -10.873 -0.868 2.524 1.00 98.00 124 ASP A C 1
ATOM 1024 O O . ASP A 1 124 ? -10.970 -2.104 2.534 1.00 98.00 124 ASP A O 1
ATOM 1028 N N . VAL A 1 125 ? -10.637 -0.168 3.633 1.00 97.88 125 VAL A N 1
ATOM 1029 C CA . VAL A 1 125 ? -10.620 -0.726 4.986 1.00 97.88 125 VAL A CA 1
ATOM 1030 C C . VAL A 1 125 ? -11.507 0.141 5.861 1.00 97.88 125 VAL A C 1
ATOM 1032 O O . VAL A 1 125 ? -11.107 1.232 6.254 1.00 97.88 125 VAL A O 1
ATOM 1035 N N . VAL A 1 126 ? -12.713 -0.330 6.164 1.00 97.31 126 VAL A N 1
ATOM 1036 C CA . VAL A 1 126 ? -13.755 0.483 6.811 1.00 97.31 126 VAL A CA 1
ATOM 1037 C C . VAL A 1 126 ? -14.307 -0.194 8.051 1.00 97.31 126 VAL A C 1
ATOM 1039 O O . VAL A 1 126 ? -14.397 -1.420 8.112 1.00 97.31 126 VAL A O 1
ATOM 1042 N N . TYR A 1 127 ? -14.697 0.584 9.056 1.00 95.25 127 TYR A N 1
ATOM 1043 C CA . TYR A 1 127 ? -15.425 0.030 10.192 1.00 95.25 127 TYR A CA 1
ATOM 1044 C C . TYR A 1 127 ? -16.832 -0.387 9.759 1.00 95.25 127 TYR A C 1
ATOM 1046 O O . TYR A 1 127 ? -17.445 0.228 8.889 1.00 95.25 127 TYR A O 1
ATOM 1054 N N . SER A 1 128 ? -17.345 -1.452 10.374 1.00 94.12 128 SER A N 1
ATOM 1055 C CA . SER A 1 128 ? -18.653 -2.042 10.044 1.00 94.12 128 SER A CA 1
ATOM 1056 C C . SER A 1 128 ? -19.851 -1.095 10.186 1.00 94.12 128 SER A C 1
ATOM 1058 O O . SER A 1 128 ? -20.907 -1.361 9.616 1.00 94.12 128 SER A O 1
ATOM 1060 N N . ASP A 1 129 ? -19.690 -0.010 10.937 1.00 93.56 129 ASP A N 1
ATOM 1061 C CA . ASP A 1 129 ? -20.692 1.004 11.251 1.00 93.56 129 ASP A CA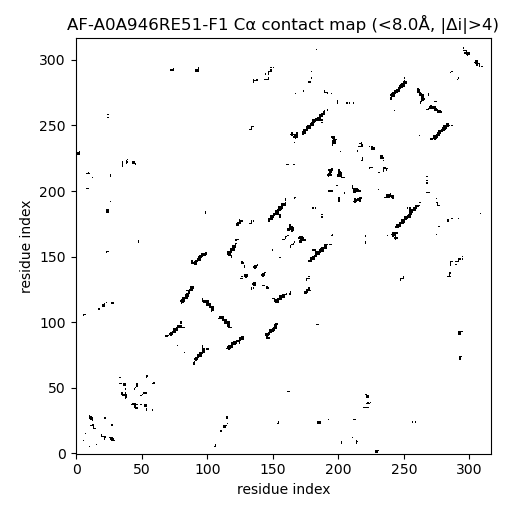 1
ATOM 1062 C C . ASP A 1 129 ? -20.390 2.381 10.640 1.00 93.56 129 ASP A C 1
ATOM 1064 O O . ASP A 1 129 ? -21.159 3.316 10.854 1.00 93.56 129 ASP A O 1
ATOM 1068 N N . SER A 1 130 ? -19.301 2.527 9.881 1.00 94.81 130 SER A N 1
ATOM 1069 C CA . SER A 1 130 ? -18.995 3.779 9.186 1.00 94.81 130 SER A CA 1
ATOM 1070 C C . SER A 1 130 ? -20.027 4.086 8.099 1.00 94.81 130 SER A C 1
ATOM 1072 O O . SER A 1 130 ? -20.612 3.193 7.480 1.00 94.81 130 SER A O 1
ATOM 1074 N N . TYR A 1 131 ? -20.223 5.375 7.815 1.00 94.31 131 TYR A N 1
ATOM 1075 C CA . TYR A 1 131 ? -20.993 5.800 6.647 1.00 94.31 131 TYR A CA 1
ATOM 1076 C C . TYR A 1 131 ? -20.300 5.370 5.346 1.00 94.31 131 TYR A C 1
ATOM 1078 O O . TYR A 1 131 ? -19.105 5.087 5.324 1.00 94.31 131 TYR A O 1
ATOM 1086 N N . ALA A 1 132 ? -21.029 5.406 4.226 1.00 91.69 132 ALA A N 1
ATOM 1087 C CA . ALA A 1 132 ? -20.478 5.082 2.905 1.00 91.69 132 ALA A CA 1
ATOM 1088 C C . ALA A 1 132 ? -19.271 5.957 2.498 1.00 91.69 132 ALA A C 1
ATOM 1090 O O . ALA A 1 132 ? -18.481 5.547 1.662 1.00 91.69 132 ALA A O 1
ATOM 1091 N N . SER A 1 133 ? -19.111 7.141 3.100 1.00 91.44 133 SER A N 1
ATOM 1092 C CA . SER A 1 133 ? -17.944 8.024 2.938 1.00 91.44 133 SER A CA 1
ATOM 1093 C C . SER A 1 133 ? -16.731 7.630 3.798 1.00 91.44 133 SER A C 1
ATOM 1095 O O . SER A 1 133 ? -15.732 8.349 3.834 1.00 91.44 133 SER A O 1
ATOM 1097 N N . GLY A 1 134 ? -16.843 6.555 4.580 1.00 93.25 134 GLY A N 1
ATOM 1098 C CA . GLY A 1 134 ? -15.889 6.171 5.617 1.00 93.25 134 GLY A CA 1
ATOM 1099 C C . GLY A 1 134 ? -16.008 6.955 6.913 1.00 93.25 134 GLY A C 1
ATOM 1100 O O . GLY A 1 134 ? -15.282 6.644 7.852 1.00 93.25 134 GLY A O 1
ATOM 1101 N N . GLN A 1 135 ? -16.884 7.961 6.990 1.00 94.31 135 GLN A N 1
ATOM 1102 C CA . GLN A 1 135 ? -17.035 8.750 8.207 1.00 94.31 135 GLN A CA 1
ATOM 1103 C C . GLN A 1 135 ? -17.409 7.856 9.386 1.00 94.31 135 GLN A C 1
ATOM 1105 O O . GLN A 1 135 ? -18.418 7.149 9.336 1.00 94.31 135 GLN A O 1
ATOM 1110 N N . THR A 1 136 ? -16.599 7.913 10.445 1.00 91.56 136 THR A N 1
ATOM 1111 C CA . THR A 1 136 ? -16.867 7.172 11.675 1.00 91.56 136 THR A CA 1
ATOM 1112 C C . THR A 1 136 ? -17.992 7.849 12.453 1.00 91.56 136 THR A C 1
ATOM 1114 O O . THR A 1 136 ? -18.128 9.078 12.463 1.00 91.56 136 THR A O 1
ATOM 1117 N N . ILE A 1 137 ? -18.852 7.042 13.074 1.00 90.25 137 ILE A N 1
ATOM 1118 C CA . ILE A 1 137 ? -19.910 7.538 13.955 1.00 90.25 137 ILE A CA 1
ATOM 1119 C C . ILE A 1 137 ? -19.292 7.750 15.333 1.00 90.25 137 ILE A C 1
ATOM 1121 O O . ILE A 1 137 ? -18.647 6.853 15.871 1.00 90.25 137 ILE A O 1
ATOM 1125 N N . HIS A 1 138 ? -19.484 8.932 15.916 1.00 84.88 138 HIS A N 1
ATOM 1126 C CA . HIS A 1 138 ? -18.918 9.242 17.222 1.00 84.88 138 HIS A CA 1
ATOM 1127 C C . HIS A 1 138 ? -19.479 8.284 18.299 1.00 84.88 138 HIS A C 1
ATOM 1129 O O . HIS A 1 138 ? -20.693 8.056 18.324 1.00 84.88 138 HIS A O 1
ATOM 1135 N N . PRO A 1 139 ? -18.668 7.778 19.252 1.00 80.56 139 PRO A N 1
ATOM 1136 C CA . PRO A 1 139 ? -19.157 6.879 20.305 1.00 80.56 139 PRO A CA 1
ATOM 1137 C C . PRO A 1 139 ? -20.327 7.460 21.117 1.00 80.56 139 PRO A C 1
ATOM 1139 O O . PRO A 1 139 ? -21.309 6.776 21.393 1.00 80.56 139 PRO A O 1
ATOM 1142 N N . ASN A 1 140 ? -20.265 8.757 21.443 1.00 83.06 140 ASN A N 1
ATOM 1143 C CA . ASN A 1 140 ? -21.357 9.481 22.118 1.00 83.06 140 ASN A CA 1
ATOM 1144 C C . ASN A 1 140 ? -22.668 9.558 21.311 1.00 83.06 140 ASN A C 1
ATOM 1146 O O . ASN A 1 140 ? -23.722 9.735 21.916 1.00 83.06 140 ASN A O 1
ATOM 1150 N N . ASP A 1 141 ? -22.612 9.400 19.987 1.00 86.94 141 ASP A N 1
ATOM 1151 C CA . ASP A 1 141 ? -23.778 9.421 19.095 1.00 86.94 141 ASP A CA 1
ATOM 1152 C C . ASP A 1 141 ? -24.270 7.998 18.760 1.00 86.94 141 ASP A C 1
ATOM 1154 O O . ASP A 1 141 ? -25.082 7.803 17.856 1.00 86.94 141 ASP A O 1
ATOM 1158 N N . GLY A 1 142 ? -23.790 6.987 19.495 1.00 84.44 142 GLY A N 1
ATOM 1159 C CA . GLY A 1 142 ? -24.150 5.581 19.299 1.00 84.44 142 GLY A CA 1
ATOM 1160 C C . GLY A 1 142 ? -23.244 4.816 18.331 1.00 84.44 142 GLY A C 1
ATOM 1161 O O . GLY A 1 142 ? -23.604 3.710 17.930 1.00 84.44 142 GLY A O 1
ATOM 1162 N N . GLY A 1 143 ? -22.090 5.381 17.963 1.00 85.62 143 GLY A N 1
ATOM 1163 C CA . GLY A 1 143 ? -21.061 4.691 17.184 1.00 85.62 143 GLY A CA 1
ATOM 1164 C C . GLY A 1 143 ? -20.389 3.547 17.945 1.00 85.62 143 GLY A C 1
ATOM 1165 O O . GLY A 1 143 ? -20.439 3.464 19.176 1.00 85.62 143 GLY A O 1
ATOM 1166 N N . SER A 1 144 ? -19.765 2.635 17.206 1.00 87.19 144 SER A N 1
ATOM 1167 C CA . SER A 1 144 ? -19.026 1.509 17.774 1.00 87.19 144 SER A CA 1
ATOM 1168 C C . SER A 1 144 ? -17.697 1.937 18.410 1.00 87.19 144 SER A C 1
ATOM 1170 O O . SER A 1 144 ? -17.236 3.067 18.283 1.00 87.19 144 SER A O 1
ATOM 1172 N N . THR A 1 145 ? -17.032 0.984 19.066 1.00 87.94 145 THR A N 1
ATOM 1173 C CA . THR A 1 145 ? -15.633 1.116 19.501 1.00 87.94 145 THR A CA 1
ATOM 1174 C C . THR A 1 145 ? -14.665 0.448 18.524 1.00 87.94 145 THR A C 1
ATOM 1176 O O . THR A 1 145 ? -13.578 0.030 18.926 1.00 87.94 145 THR A O 1
ATOM 1179 N N . ASN A 1 146 ? -15.068 0.296 17.257 1.00 91.69 146 ASN A N 1
ATOM 1180 C CA . ASN A 1 146 ? -14.218 -0.282 16.225 1.00 91.69 146 ASN A CA 1
ATOM 1181 C C . ASN A 1 146 ? -12.955 0.565 16.076 1.00 91.69 146 ASN A C 1
ATOM 1183 O O . ASN A 1 146 ? -13.025 1.792 15.988 1.00 91.69 146 ASN A O 1
ATOM 1187 N N . VAL A 1 147 ? -11.802 -0.101 16.076 1.00 92.56 147 VAL A N 1
ATOM 1188 C CA . VAL A 1 147 ? -10.516 0.554 15.857 1.00 92.56 147 VAL A CA 1
ATOM 1189 C C . VAL A 1 147 ? -9.559 -0.387 15.145 1.00 92.56 147 VAL A C 1
ATOM 1191 O O . VAL A 1 147 ? -9.461 -1.572 15.480 1.00 92.56 147 VAL A O 1
ATOM 1194 N N . LEU A 1 148 ? -8.829 0.153 14.172 1.00 95.50 148 LEU A N 1
ATOM 1195 C CA . LEU A 1 148 ? -7.746 -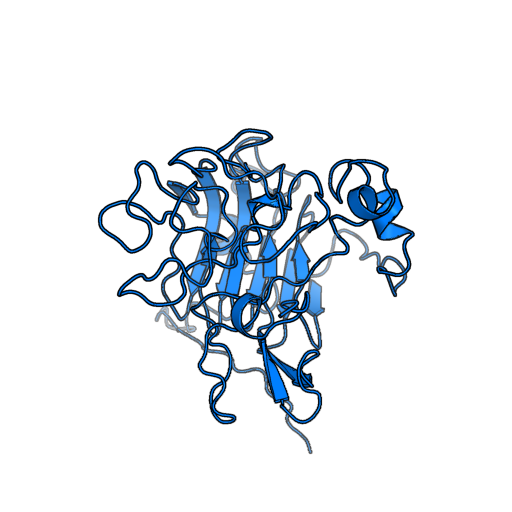0.545 13.496 1.00 95.50 148 LEU A CA 1
ATOM 1196 C C . LEU A 1 148 ? -6.431 0.218 13.656 1.00 95.50 148 LEU A C 1
ATOM 1198 O O . LEU A 1 148 ? -6.338 1.390 13.308 1.00 95.50 148 LEU A O 1
ATOM 1202 N N . GLY A 1 149 ? -5.401 -0.460 14.148 1.00 96.19 149 GLY A N 1
ATOM 1203 C CA . GLY A 1 149 ? -4.015 -0.011 14.112 1.00 96.19 149 GLY A CA 1
ATOM 1204 C C . GLY A 1 149 ? -3.268 -0.671 12.959 1.00 96.19 149 GLY A C 1
ATOM 1205 O O . GLY A 1 149 ? -3.295 -1.892 12.821 1.00 96.19 149 GLY A O 1
ATOM 1206 N N . LEU A 1 150 ? -2.574 0.116 12.146 1.00 97.62 150 LEU A N 1
ATOM 1207 C CA . LEU A 1 150 ? -1.660 -0.363 11.111 1.00 97.62 150 LEU A CA 1
ATOM 1208 C C . LEU A 1 150 ? -0.245 0.059 11.491 1.00 97.62 150 LEU A C 1
ATOM 1210 O O . LEU A 1 150 ? 0.112 1.224 11.335 1.00 97.62 150 LEU A O 1
ATOM 1214 N N . ILE A 1 151 ? 0.540 -0.879 12.016 1.00 95.94 151 ILE A N 1
ATOM 1215 C CA . ILE A 1 151 ? 1.903 -0.644 12.496 1.00 95.94 151 ILE A CA 1
ATOM 1216 C C . ILE A 1 151 ? 2.872 -1.339 11.543 1.00 95.94 151 ILE A C 1
ATOM 1218 O O . ILE A 1 151 ? 3.122 -2.540 11.641 1.00 95.94 151 ILE A O 1
ATOM 1222 N N . ALA A 1 152 ? 3.383 -0.576 10.584 1.00 95.56 152 ALA A N 1
ATOM 1223 C CA . ALA A 1 152 ? 4.336 -1.063 9.603 1.00 95.56 152 ALA A CA 1
ATOM 1224 C C . ALA A 1 152 ? 5.767 -0.790 10.065 1.00 95.56 152 ALA A C 1
ATOM 1226 O O . ALA A 1 152 ? 6.123 0.350 10.376 1.00 95.56 152 ALA A O 1
ATOM 1227 N N . GLY A 1 153 ? 6.600 -1.824 10.017 1.00 93.88 153 GLY A N 1
ATOM 1228 C CA . GLY A 1 153 ? 8.042 -1.697 10.182 1.00 93.88 153 GLY A CA 1
ATOM 1229 C C . GLY A 1 153 ? 8.661 -0.805 9.102 1.00 93.88 153 GLY A C 1
ATOM 1230 O O . GLY A 1 153 ? 9.482 0.064 9.392 1.00 93.88 153 GLY A O 1
ATOM 1231 N N . GLY A 1 154 ? 8.195 -0.945 7.858 1.00 93.62 154 GLY A N 1
ATOM 1232 C CA . GLY A 1 154 ? 8.496 -0.048 6.744 1.00 93.62 154 GLY A CA 1
ATOM 1233 C C . GLY A 1 154 ? 7.443 1.046 6.574 1.00 93.62 154 GLY A C 1
ATOM 1234 O O . GLY A 1 154 ? 7.399 2.025 7.322 1.00 93.62 154 GLY A O 1
ATOM 1235 N N . ASN A 1 155 ? 6.609 0.881 5.549 1.00 95.62 155 ASN A N 1
ATOM 1236 C CA . ASN A 1 155 ? 5.593 1.827 5.097 1.00 95.62 155 ASN A CA 1
ATOM 1237 C C . ASN A 1 155 ? 4.187 1.250 5.220 1.00 95.62 155 ASN A C 1
ATOM 1239 O O . ASN A 1 155 ? 3.982 0.040 5.114 1.00 95.62 155 ASN A O 1
ATOM 1243 N N . VAL A 1 156 ? 3.205 2.144 5.288 1.00 97.06 156 VAL A N 1
ATOM 1244 C CA . VAL A 1 156 ? 1.838 1.821 4.869 1.00 97.06 156 VAL A CA 1
ATOM 1245 C C . VAL A 1 156 ? 1.647 2.377 3.461 1.00 97.06 156 VAL A C 1
ATOM 1247 O O . VAL A 1 156 ? 1.870 3.564 3.226 1.00 97.06 156 VAL A O 1
ATOM 1250 N N . ILE A 1 157 ? 1.284 1.526 2.508 1.00 96.44 157 ILE A N 1
ATOM 1251 C CA . ILE A 1 157 ? 1.289 1.862 1.083 1.00 96.44 157 ILE A CA 1
ATOM 1252 C C . ILE A 1 157 ? -0.091 1.616 0.494 1.00 96.44 157 ILE A C 1
ATOM 1254 O O . ILE A 1 157 ? -0.608 0.505 0.572 1.00 96.44 157 ILE A O 1
ATOM 1258 N N . ILE A 1 158 ? -0.670 2.626 -0.153 1.00 96.75 158 ILE A N 1
ATOM 1259 C CA . ILE A 1 158 ? -1.863 2.435 -0.982 1.00 96.75 158 ILE A CA 1
ATOM 1260 C C . ILE A 1 158 ? -1.421 1.815 -2.303 1.00 96.75 158 ILE A C 1
ATOM 1262 O O . ILE A 1 158 ? -0.771 2.471 -3.124 1.00 96.75 158 ILE A O 1
ATOM 1266 N N . ALA A 1 159 ? -1.754 0.541 -2.496 1.00 93.62 159 ALA A N 1
ATOM 1267 C CA . ALA A 1 159 ? -1.379 -0.215 -3.679 1.00 93.62 159 ALA A CA 1
ATOM 1268 C C . ALA A 1 159 ? -2.131 0.285 -4.925 1.00 93.62 159 ALA A C 1
ATOM 1270 O O . ALA A 1 159 ? -3.281 0.717 -4.845 1.00 93.62 159 ALA A O 1
ATOM 1271 N N . ASN A 1 160 ? -1.478 0.198 -6.088 1.00 90.69 160 ASN A N 1
ATOM 1272 C CA . ASN A 1 160 ? -2.061 0.513 -7.392 1.00 90.69 160 ASN A CA 1
ATOM 1273 C C . ASN A 1 160 ? -2.998 -0.614 -7.863 1.00 90.69 160 ASN A C 1
ATOM 1275 O O . ASN A 1 160 ? -2.640 -1.399 -8.740 1.00 90.69 160 ASN A O 1
ATOM 1279 N N . THR A 1 161 ? -4.169 -0.743 -7.246 1.00 91.00 161 THR A N 1
ATOM 1280 C CA . THR A 1 161 ? -5.149 -1.797 -7.547 1.00 91.00 161 THR A CA 1
ATOM 1281 C C . THR A 1 161 ? -6.337 -1.251 -8.332 1.00 91.00 161 THR A C 1
ATOM 1283 O O . THR A 1 161 ? -6.581 -0.045 -8.347 1.00 91.00 161 THR A O 1
ATOM 1286 N N . ARG A 1 162 ? -7.093 -2.128 -9.009 1.00 91.00 162 ARG A N 1
ATOM 1287 C CA . ARG A 1 162 ? -8.300 -1.706 -9.741 1.00 91.00 162 ARG A CA 1
ATOM 1288 C C . ARG A 1 162 ? -9.325 -0.980 -8.859 1.00 91.00 162 ARG A C 1
ATOM 1290 O O . ARG A 1 162 ? -9.779 0.064 -9.320 1.00 91.00 162 ARG A O 1
ATOM 1297 N N . PRO A 1 163 ? -9.673 -1.466 -7.647 1.00 93.75 163 PRO A N 1
ATOM 1298 C CA . PRO A 1 163 ? -10.551 -0.718 -6.746 1.00 93.75 163 PRO A CA 1
ATOM 1299 C C . PRO A 1 163 ? -9.984 0.654 -6.389 1.00 93.75 163 PRO A C 1
ATOM 1301 O O . PRO A 1 163 ? -10.696 1.639 -6.512 1.00 93.75 163 PRO A O 1
ATOM 1304 N N . ASN A 1 164 ? -8.678 0.736 -6.118 1.00 95.00 164 ASN A N 1
ATOM 1305 C CA . ASN A 1 164 ? -7.995 1.984 -5.771 1.00 95.00 164 ASN A CA 1
ATOM 1306 C C . ASN A 1 164 ? -7.701 2.887 -6.994 1.00 95.00 164 ASN A C 1
ATOM 1308 O O . ASN A 1 164 ? -6.715 3.613 -7.025 1.00 95.00 164 ASN A O 1
ATOM 1312 N N . GLY A 1 165 ? -8.476 2.808 -8.074 1.00 93.56 165 GLY A N 1
ATOM 1313 C CA . GLY A 1 165 ? -8.336 3.728 -9.207 1.00 93.56 165 GLY A CA 1
ATOM 1314 C C . GLY A 1 165 ? -7.114 3.563 -10.103 1.00 93.56 165 GLY A C 1
ATOM 1315 O O . GLY A 1 165 ? -6.707 4.527 -10.758 1.00 93.56 165 GLY A O 1
ATOM 1316 N N . ALA A 1 166 ? -6.552 2.354 -10.192 1.00 90.50 166 ALA A N 1
ATOM 1317 C CA . ALA A 1 166 ? -5.477 2.053 -11.136 1.00 90.50 166 ALA A CA 1
ATOM 1318 C C . ALA A 1 166 ? -5.759 2.547 -12.566 1.00 90.50 166 ALA A C 1
ATOM 1320 O O . ALA A 1 166 ? -6.894 2.500 -13.049 1.00 90.50 166 ALA A O 1
ATOM 1321 N N . ARG A 1 167 ? -4.680 2.932 -13.263 1.00 89.75 167 ARG A N 1
ATOM 1322 C CA . ARG A 1 167 ? -4.703 3.474 -14.633 1.00 89.75 167 ARG A CA 1
ATOM 1323 C C . ARG A 1 167 ? -5.495 4.776 -14.743 1.00 89.75 167 ARG A C 1
ATOM 1325 O O . ARG A 1 167 ? -6.344 4.920 -15.619 1.00 89.75 167 ARG A O 1
ATOM 1332 N N . GLY A 1 168 ? -5.260 5.707 -13.822 1.00 91.56 168 GLY A N 1
ATOM 1333 C CA . GLY A 1 168 ? -5.916 7.012 -13.863 1.00 91.56 168 GLY A CA 1
ATOM 1334 C C . GLY A 1 168 ? -7.450 6.949 -13.797 1.00 91.56 168 GLY A C 1
ATOM 1335 O O . GLY A 1 168 ? -8.109 7.591 -14.614 1.00 91.56 168 GLY A O 1
ATOM 1336 N N . LYS A 1 169 ? -8.011 6.159 -12.867 1.00 93.31 169 LYS A N 1
ATOM 1337 C CA . LYS A 1 169 ? -9.464 5.935 -12.681 1.00 93.31 169 LYS A CA 1
ATOM 1338 C C . LYS A 1 169 ? -10.183 5.169 -13.797 1.00 93.31 169 LYS A C 1
ATOM 1340 O O . LYS A 1 169 ? -11.396 5.274 -13.952 1.00 93.31 169 LYS A O 1
ATOM 1345 N N . GLN A 1 170 ? -9.475 4.366 -14.588 1.00 90.38 170 GLN A N 1
ATOM 1346 C CA . GLN A 1 170 ? -10.131 3.546 -15.614 1.00 90.38 170 GLN A CA 1
ATOM 1347 C C . GLN A 1 170 ? -11.089 2.488 -15.022 1.00 90.38 170 GLN A C 1
ATOM 1349 O O . GLN A 1 170 ? -11.993 2.023 -15.719 1.00 90.38 170 GLN A O 1
ATOM 1354 N N . TYR A 1 171 ? -10.876 2.076 -13.768 1.00 86.19 171 TYR A N 1
ATOM 1355 C CA . TYR A 1 171 ? -11.613 0.979 -13.135 1.00 86.19 171 TYR A CA 1
ATOM 1356 C C . TYR A 1 171 ? -12.434 1.434 -11.928 1.00 86.19 171 TYR A C 1
ATOM 1358 O O . TYR A 1 171 ? -13.647 1.574 -12.041 1.00 86.19 171 TYR A O 1
ATOM 1366 N N . GLY A 1 172 ? -11.785 1.602 -10.778 1.00 92.69 172 GLY A N 1
ATOM 1367 C CA . GLY A 1 172 ? -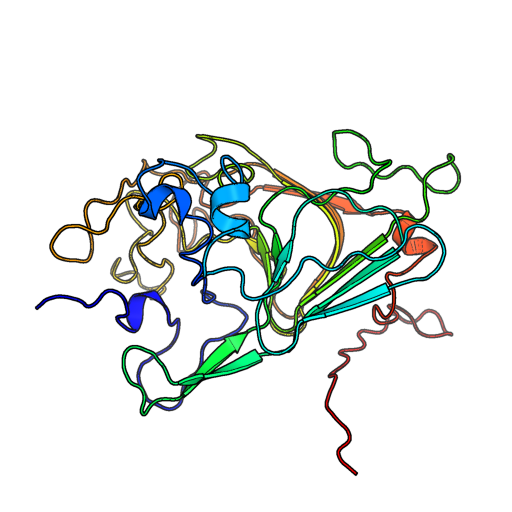12.349 2.248 -9.600 1.00 92.69 172 GLY A CA 1
ATOM 1368 C C . GLY A 1 172 ? -11.820 3.667 -9.460 1.00 92.69 172 GLY A C 1
ATOM 1369 O O . GLY A 1 172 ? -11.246 4.232 -10.393 1.00 92.69 172 GLY A O 1
ATOM 1370 N N . GLU A 1 173 ? -11.979 4.218 -8.273 1.00 95.69 173 GLU A N 1
ATOM 1371 C CA . GLU A 1 173 ? -11.374 5.470 -7.852 1.00 95.69 173 GLU A CA 1
ATOM 1372 C C . GLU A 1 173 ? -11.378 5.532 -6.333 1.00 95.69 173 GLU A C 1
ATOM 1374 O O . GLU A 1 173 ? -12.173 4.851 -5.685 1.00 95.69 173 GLU A O 1
ATOM 1379 N N . ASP A 1 174 ? -10.513 6.392 -5.809 1.00 97.56 174 ASP A N 1
ATOM 1380 C CA . ASP A 1 174 ? -10.419 6.707 -4.390 1.00 97.56 174 ASP A CA 1
ATOM 1381 C C . ASP A 1 174 ? -10.001 5.500 -3.528 1.00 97.56 174 ASP A C 1
ATOM 1383 O O . ASP A 1 174 ? -9.754 4.393 -4.007 1.00 97.56 174 ASP A O 1
ATOM 1387 N N . ILE A 1 175 ? -9.826 5.746 -2.234 1.00 98.31 175 ILE A N 1
ATOM 1388 C CA . ILE A 1 175 ? -9.736 4.702 -1.211 1.00 98.31 175 ILE A CA 1
ATOM 1389 C C . ILE A 1 175 ? -10.269 5.248 0.109 1.00 98.31 175 ILE A C 1
ATOM 1391 O O . ILE A 1 175 ? -9.987 6.392 0.480 1.00 98.31 175 ILE A O 1
ATOM 1395 N N . ILE A 1 176 ? -11.010 4.424 0.840 1.00 98.50 176 ILE A N 1
ATOM 1396 C CA . ILE A 1 176 ? -11.552 4.730 2.158 1.00 98.50 176 ILE A CA 1
ATOM 1397 C C . ILE A 1 176 ? -10.804 3.932 3.223 1.00 98.50 176 ILE A C 1
ATOM 1399 O O . ILE A 1 176 ? -10.696 2.707 3.166 1.00 98.50 176 ILE A O 1
ATOM 1403 N N . ILE A 1 177 ? -10.284 4.642 4.224 1.00 98.62 177 ILE A N 1
ATOM 1404 C CA . ILE A 1 177 ? -9.452 4.057 5.274 1.00 98.62 177 ILE A CA 1
ATOM 1405 C C . ILE A 1 177 ? -9.964 4.514 6.638 1.00 98.62 177 ILE A C 1
ATOM 1407 O O . ILE A 1 177 ? -9.979 5.703 6.944 1.00 98.62 177 ILE A O 1
ATOM 1411 N N . ASN A 1 178 ? -10.338 3.566 7.489 1.00 97.62 178 ASN A N 1
ATOM 1412 C CA . ASN A 1 178 ? -10.594 3.758 8.912 1.00 97.62 178 ASN A CA 1
ATOM 1413 C C . ASN A 1 178 ? -9.483 3.061 9.696 1.00 97.62 178 ASN A C 1
ATOM 1415 O O . ASN A 1 178 ? -9.530 1.848 9.910 1.00 97.62 178 ASN A O 1
ATOM 1419 N N . ALA A 1 179 ? -8.436 3.809 10.046 1.00 96.94 179 ALA A N 1
ATOM 1420 C CA . ALA A 1 179 ? -7.289 3.260 10.762 1.00 96.94 179 ALA A CA 1
ATOM 1421 C C . ALA A 1 179 ? -6.394 4.340 11.381 1.00 96.94 179 ALA A C 1
ATOM 1423 O O . ALA A 1 179 ? -6.179 5.409 10.814 1.00 96.94 179 ALA A O 1
ATOM 1424 N N . SER A 1 180 ? -5.756 4.000 12.497 1.00 95.62 180 SER A N 1
ATOM 1425 C CA . SER A 1 180 ? -4.563 4.685 12.981 1.00 95.62 180 SER A CA 1
ATOM 1426 C C . SER A 1 180 ? -3.315 4.069 12.351 1.00 95.62 180 SER A C 1
ATOM 1428 O O . SER A 1 180 ? -3.074 2.869 12.479 1.00 95.62 180 SER A O 1
ATOM 1430 N N . ILE A 1 181 ? -2.514 4.884 11.675 1.00 96.38 181 ILE A N 1
ATOM 1431 C CA . ILE A 1 181 ? -1.346 4.464 10.900 1.00 96.38 181 ILE A CA 1
ATOM 1432 C C . ILE A 1 181 ? -0.062 4.845 11.638 1.00 96.38 181 ILE A C 1
ATOM 1434 O O . ILE A 1 181 ? 0.116 5.998 12.026 1.00 96.38 181 ILE A O 1
ATOM 1438 N N . LEU A 1 182 ? 0.858 3.891 11.768 1.00 94.88 182 LEU A N 1
ATOM 1439 C CA . LEU A 1 182 ? 2.228 4.085 12.231 1.00 94.88 182 LEU A CA 1
ATOM 1440 C C . LEU A 1 182 ? 3.203 3.435 11.240 1.00 94.88 182 LEU A C 1
ATOM 1442 O O . LEU A 1 182 ? 3.235 2.215 11.111 1.00 94.88 182 LEU A O 1
ATOM 1446 N N . ALA A 1 183 ? 4.015 4.246 10.563 1.00 94.31 183 ALA A N 1
ATOM 1447 C CA . ALA A 1 183 ? 5.126 3.793 9.726 1.00 94.31 183 ALA A CA 1
ATOM 1448 C C . ALA A 1 183 ? 6.458 4.055 10.449 1.00 94.31 183 ALA A C 1
ATOM 1450 O O . ALA A 1 183 ? 6.866 5.210 10.608 1.00 94.31 183 ALA A O 1
ATOM 1451 N N . MET A 1 184 ? 7.111 2.989 10.917 1.00 92.12 184 MET A N 1
ATOM 1452 C CA . MET A 1 184 ? 8.240 3.070 11.853 1.00 92.12 184 MET A CA 1
ATOM 1453 C C . MET A 1 184 ? 9.542 3.545 11.205 1.00 92.12 184 MET A C 1
ATOM 1455 O O . MET A 1 184 ? 10.269 4.323 11.818 1.00 92.12 184 MET A O 1
ATOM 1459 N N . ASN A 1 185 ? 9.826 3.111 9.974 1.00 92.25 185 ASN A N 1
ATOM 1460 C CA . ASN A 1 185 ? 11.031 3.505 9.231 1.00 92.25 185 ASN A CA 1
ATOM 1461 C C . ASN A 1 185 ? 10.713 4.219 7.903 1.00 92.25 185 ASN A C 1
ATOM 1463 O O . ASN A 1 185 ? 11.575 4.892 7.328 1.00 92.25 185 ASN A O 1
ATOM 1467 N N . GLY A 1 186 ? 9.479 4.085 7.413 1.00 92.94 186 GLY A N 1
ATOM 1468 C CA . GLY A 1 186 ? 8.995 4.663 6.163 1.00 92.94 186 GLY A CA 1
ATOM 1469 C C . GLY A 1 186 ? 7.942 5.751 6.368 1.00 92.94 186 GLY A C 1
ATOM 1470 O O . GLY A 1 186 ? 8.001 6.538 7.317 1.00 92.94 186 GLY A O 1
ATOM 1471 N N . GLY A 1 187 ? 6.979 5.805 5.451 1.00 94.00 187 GLY A N 1
ATOM 1472 C CA . GLY A 1 187 ? 5.851 6.727 5.497 1.00 94.00 187 GLY A CA 1
ATOM 1473 C C . GLY A 1 187 ? 4.523 6.097 5.099 1.00 94.00 187 GLY A C 1
ATOM 1474 O O . GLY A 1 187 ? 4.446 4.925 4.734 1.00 94.00 187 GLY A O 1
ATOM 1475 N N . PHE A 1 188 ? 3.462 6.900 5.168 1.00 96.06 188 PHE A N 1
ATOM 1476 C CA . PHE A 1 188 ? 2.197 6.574 4.516 1.00 96.06 188 PHE A CA 1
ATOM 1477 C C . PHE A 1 188 ? 2.233 7.128 3.089 1.00 96.06 188 PHE A C 1
ATOM 1479 O O . PHE A 1 188 ? 2.239 8.350 2.925 1.00 96.06 188 PHE A O 1
ATOM 1486 N N . ILE A 1 189 ? 2.316 6.266 2.071 1.00 95.25 189 ILE A N 1
ATOM 1487 C CA . ILE A 1 189 ? 2.601 6.643 0.671 1.00 95.25 189 ILE A CA 1
ATOM 1488 C C . ILE A 1 189 ? 1.618 6.020 -0.321 1.00 95.25 189 ILE A C 1
ATOM 1490 O O . ILE A 1 189 ? 1.034 4.970 -0.063 1.00 95.25 189 ILE A O 1
ATOM 1494 N N . SER A 1 190 ? 1.471 6.638 -1.492 1.00 94.94 190 SER A N 1
ATOM 1495 C CA . SER A 1 190 ? 0.855 5.981 -2.645 1.00 94.94 190 SER A CA 1
ATOM 1496 C C . SER A 1 190 ? 1.895 5.181 -3.431 1.00 94.94 190 SER A C 1
ATOM 1498 O O . SER A 1 190 ? 3.070 5.544 -3.496 1.00 94.94 190 SER A O 1
ATOM 1500 N N . HIS A 1 191 ? 1.468 4.087 -4.058 1.00 93.50 191 HIS A N 1
ATOM 1501 C CA . HIS A 1 191 ? 2.307 3.279 -4.941 1.00 93.50 191 HIS A CA 1
ATOM 1502 C C . HIS A 1 191 ? 2.486 3.972 -6.308 1.00 93.50 191 HIS A C 1
ATOM 1504 O O . HIS A 1 191 ? 1.895 3.561 -7.308 1.00 93.50 191 HIS A O 1
ATOM 1510 N N . TYR A 1 192 ? 3.241 5.074 -6.345 1.00 90.94 192 TYR A N 1
ATOM 1511 C CA . TYR A 1 192 ? 3.395 5.921 -7.538 1.00 90.94 192 TYR A CA 1
ATOM 1512 C C . TYR A 1 192 ? 4.428 5.408 -8.554 1.00 90.94 192 TYR A C 1
ATOM 1514 O O . TYR A 1 192 ? 4.366 5.788 -9.716 1.00 90.94 192 TYR A O 1
ATOM 1522 N N . TRP A 1 193 ? 5.368 4.546 -8.159 1.00 90.00 193 TRP A N 1
ATOM 1523 C CA . TRP A 1 193 ? 6.393 4.026 -9.079 1.00 90.00 193 TRP A CA 1
ATOM 1524 C C . TRP A 1 193 ? 5.860 2.968 -10.042 1.00 90.00 193 TRP A C 1
ATOM 1526 O O . TRP A 1 193 ? 6.310 2.908 -11.180 1.00 90.00 193 TRP A O 1
ATOM 1536 N N . GLN A 1 194 ? 4.845 2.208 -9.630 1.00 89.12 194 GLN A N 1
ATOM 1537 C CA . GLN A 1 194 ? 4.051 1.392 -10.537 1.00 89.12 194 GLN A CA 1
ATOM 1538 C C . GLN A 1 194 ? 2.932 2.258 -11.112 1.00 89.12 194 GLN A C 1
ATOM 1540 O O . GLN A 1 194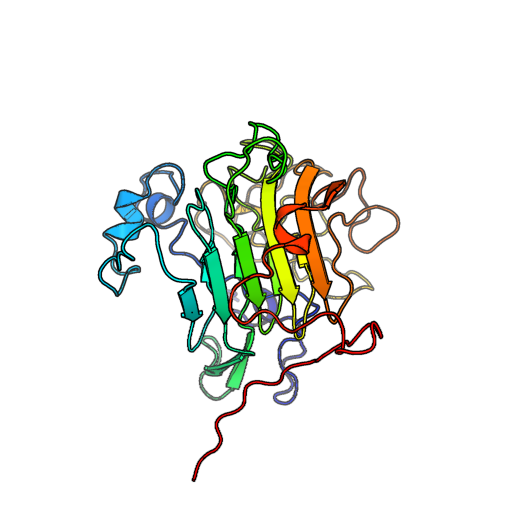 ? 1.863 2.395 -10.508 1.00 89.12 194 GLN A O 1
ATOM 1545 N N . ASN A 1 195 ? 3.188 2.867 -12.265 1.00 90.94 195 ASN A N 1
ATOM 1546 C CA . ASN A 1 195 ? 2.255 3.766 -12.934 1.00 90.94 195 ASN A CA 1
ATOM 1547 C C . ASN A 1 195 ? 2.129 3.470 -14.430 1.00 90.94 195 ASN A C 1
ATOM 1549 O O . ASN A 1 195 ? 2.843 2.640 -14.987 1.00 90.94 195 ASN A O 1
ATOM 1553 N N . THR A 1 196 ? 1.170 4.137 -15.057 1.00 91.19 196 THR A N 1
ATOM 1554 C CA . THR A 1 196 ? 0.833 3.943 -16.468 1.00 91.19 196 THR A CA 1
ATOM 1555 C C . THR A 1 196 ? 1.143 5.148 -17.343 1.00 91.19 196 THR A C 1
ATOM 1557 O O . THR A 1 196 ? 0.640 5.213 -18.449 1.00 91.19 196 THR A O 1
ATOM 1560 N N . LEU A 1 197 ? 1.962 6.103 -16.915 1.00 92.69 197 LEU A N 1
ATOM 1561 C CA . LEU A 1 197 ? 2.313 7.239 -17.768 1.00 92.69 197 LEU A CA 1
ATOM 1562 C C . LEU A 1 197 ? 3.117 6.803 -19.006 1.00 92.69 197 LEU A C 1
ATOM 1564 O O . LEU A 1 197 ? 3.862 5.836 -18.947 1.00 92.69 197 LEU A O 1
ATOM 1568 N N . LEU A 1 198 ? 3.033 7.548 -20.115 1.00 90.00 198 LEU A N 1
ATOM 1569 C CA . LEU A 1 198 ? 3.868 7.319 -21.311 1.00 90.00 198 LEU A CA 1
ATOM 1570 C C . LEU A 1 198 ? 5.349 7.671 -21.110 1.00 90.00 198 LEU A C 1
ATOM 1572 O O . LEU A 1 198 ? 6.199 7.183 -21.841 1.00 90.00 198 LEU A O 1
ATOM 1576 N N . GLY A 1 199 ? 5.663 8.516 -20.133 1.00 88.25 199 GLY A N 1
ATOM 1577 C CA . GLY A 1 199 ? 7.024 8.783 -19.665 1.00 88.25 199 GLY A CA 1
ATOM 1578 C C . GLY A 1 199 ? 7.013 8.866 -18.144 1.00 88.25 199 GLY A C 1
ATOM 1579 O O . GLY A 1 199 ? 5.941 9.060 -17.573 1.00 88.25 199 GLY A O 1
ATOM 1580 N N . TYR A 1 200 ? 8.166 8.739 -17.487 1.00 90.94 200 TYR A N 1
ATOM 1581 C CA . TYR A 1 200 ? 8.252 8.640 -16.017 1.00 90.94 200 TYR A CA 1
ATOM 1582 C C . TYR A 1 200 ? 7.686 7.312 -15.466 1.00 90.94 200 TYR A C 1
ATOM 1584 O O . TYR A 1 200 ? 7.202 7.259 -14.333 1.00 90.94 200 TYR A O 1
ATOM 1592 N N . HIS A 1 201 ? 7.700 6.249 -16.271 1.00 88.31 201 HIS A N 1
ATOM 1593 C CA . HIS A 1 201 ? 7.212 4.918 -15.904 1.00 88.31 201 HIS A CA 1
ATOM 1594 C C . HIS A 1 201 ? 8.315 3.856 -15.903 1.00 88.31 201 HIS A C 1
ATOM 1596 O O . HIS A 1 201 ? 8.118 2.816 -15.277 1.00 88.31 201 HIS A O 1
ATOM 1602 N N . ASP A 1 202 ? 9.450 4.107 -16.557 1.00 85.56 202 ASP A N 1
ATOM 1603 C CA . ASP A 1 202 ? 10.537 3.146 -16.728 1.00 85.56 202 ASP A CA 1
ATOM 1604 C C . ASP A 1 202 ? 11.653 3.393 -15.697 1.00 85.56 202 ASP A C 1
ATOM 1606 O O . ASP A 1 202 ? 11.898 4.518 -15.247 1.00 85.56 202 ASP A O 1
ATOM 1610 N N . PHE A 1 203 ? 12.373 2.335 -15.320 1.00 80.31 203 PHE A N 1
ATOM 1611 C CA . PHE A 1 203 ? 13.542 2.445 -14.449 1.00 80.31 203 PHE A CA 1
ATOM 1612 C C . PHE A 1 203 ? 14.651 3.286 -15.103 1.00 80.31 203 PHE A C 1
ATOM 1614 O O . PHE A 1 203 ? 15.442 3.922 -14.402 1.00 80.31 203 PHE A O 1
ATOM 1621 N N . ASN A 1 204 ? 14.703 3.302 -16.442 1.00 79.94 204 ASN A N 1
ATOM 1622 C CA . ASN A 1 204 ? 15.736 3.959 -17.237 1.00 79.94 204 ASN A CA 1
ATOM 1623 C C . ASN A 1 204 ? 15.223 5.157 -18.055 1.00 79.94 204 ASN A C 1
ATOM 1625 O O . ASN A 1 204 ? 15.713 5.429 -19.150 1.00 79.94 204 ASN A O 1
ATOM 1629 N N . ASP A 1 205 ? 14.305 5.946 -17.500 1.00 81.50 205 ASP A N 1
ATOM 1630 C CA . ASP A 1 205 ? 13.829 7.189 -18.130 1.00 81.50 205 ASP A CA 1
ATOM 1631 C C . ASP A 1 205 ? 14.910 8.297 -18.258 1.00 81.50 205 ASP A C 1
ATOM 1633 O O . ASP A 1 205 ? 14.627 9.413 -18.695 1.00 81.50 205 ASP A O 1
ATOM 1637 N N . GLY A 1 206 ? 16.165 8.031 -17.864 1.00 82.69 206 GLY A N 1
ATOM 1638 C CA . GLY A 1 206 ? 17.292 8.960 -18.024 1.00 82.69 206 GLY A CA 1
ATOM 1639 C C . GLY A 1 206 ? 17.164 10.251 -17.207 1.00 82.69 206 GLY A C 1
ATOM 1640 O O . GLY A 1 206 ? 17.732 11.282 -17.569 1.00 82.69 206 GLY A O 1
ATOM 1641 N N . LEU A 1 207 ? 16.391 10.214 -16.122 1.00 85.19 207 LEU A N 1
ATOM 1642 C CA . LEU A 1 207 ? 16.051 11.389 -15.324 1.00 85.19 207 LEU A CA 1
ATOM 1643 C C . LEU A 1 207 ? 17.185 11.764 -14.366 1.00 85.19 207 LEU A C 1
ATOM 1645 O O . LEU A 1 207 ? 17.794 10.904 -13.731 1.00 85.19 207 LEU A O 1
ATOM 1649 N N . GLU A 1 208 ? 17.393 13.067 -14.159 1.00 85.00 208 GLU A N 1
ATOM 1650 C CA . GLU A 1 208 ? 18.354 13.591 -13.170 1.00 85.00 208 GLU A CA 1
ATOM 1651 C C . GLU A 1 208 ? 18.044 13.113 -11.737 1.00 85.00 208 GLU A C 1
ATOM 1653 O O . GLU A 1 208 ? 18.930 12.987 -10.896 1.00 85.00 208 GLU A O 1
ATOM 1658 N N . TYR A 1 209 ? 16.780 12.780 -11.467 1.00 79.69 209 TYR A N 1
ATOM 1659 C CA . TYR A 1 209 ? 16.307 12.267 -10.181 1.00 79.69 209 TYR A CA 1
ATOM 1660 C C . TYR A 1 209 ? 16.644 10.785 -9.928 1.00 79.69 209 TYR A C 1
ATOM 1662 O O . TYR A 1 209 ? 16.327 10.269 -8.852 1.00 79.69 209 TYR A O 1
ATOM 1670 N N . GLY A 1 210 ? 17.280 10.104 -10.887 1.00 80.88 210 GLY A N 1
ATOM 1671 C CA . GLY A 1 210 ? 17.560 8.671 -10.842 1.00 80.88 210 GLY A CA 1
ATOM 1672 C C . GLY A 1 210 ? 16.321 7.814 -11.115 1.00 80.88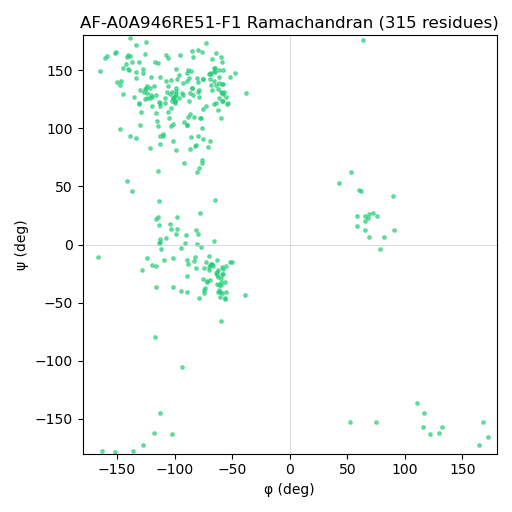 210 GLY A C 1
ATOM 1673 O O . GLY A 1 210 ? 15.394 8.244 -11.798 1.00 80.88 210 GLY A O 1
ATOM 1674 N N . ILE A 1 211 ? 16.312 6.595 -10.567 1.00 82.81 211 ILE A N 1
ATOM 1675 C CA . ILE A 1 211 ? 15.211 5.633 -10.717 1.00 82.81 211 ILE A CA 1
ATOM 1676 C C . ILE A 1 211 ? 14.015 6.101 -9.881 1.00 82.81 211 ILE A C 1
ATOM 1678 O O . ILE A 1 211 ? 14.116 6.237 -8.656 1.00 82.81 211 ILE A O 1
ATOM 1682 N N . ILE A 1 212 ? 12.882 6.350 -10.542 1.00 85.44 212 ILE A N 1
ATOM 1683 C CA . ILE A 1 212 ? 11.644 6.811 -9.890 1.00 85.44 212 ILE A CA 1
ATOM 1684 C C . ILE A 1 212 ? 10.434 5.916 -10.151 1.00 85.44 212 ILE A C 1
ATOM 1686 O O . ILE A 1 212 ? 9.417 6.101 -9.479 1.00 85.44 212 ILE A O 1
ATOM 1690 N N . ALA A 1 213 ? 10.543 4.983 -11.094 1.00 87.00 213 ALA A N 1
ATOM 1691 C CA . ALA A 1 213 ? 9.490 4.090 -11.547 1.00 87.00 213 ALA A CA 1
ATOM 1692 C C . ALA A 1 213 ? 10.059 2.687 -11.808 1.00 87.00 213 ALA A C 1
ATOM 1694 O O . ALA A 1 213 ? 11.276 2.522 -11.876 1.00 87.00 213 ALA A O 1
ATOM 1695 N N . ASP A 1 214 ? 9.184 1.685 -11.885 1.00 83.12 214 ASP A N 1
ATOM 1696 C CA . ASP A 1 214 ? 9.583 0.273 -11.938 1.00 83.12 214 ASP A CA 1
ATOM 1697 C C . ASP A 1 214 ? 9.285 -0.427 -13.269 1.00 83.12 214 ASP A C 1
ATOM 1699 O O . ASP A 1 214 ? 9.504 -1.628 -13.366 1.00 83.12 214 ASP A O 1
ATOM 1703 N N . GLY A 1 215 ? 8.745 0.266 -14.276 1.00 83.06 215 GLY A N 1
ATOM 1704 C CA . GLY A 1 215 ? 8.440 -0.311 -15.590 1.00 83.06 215 GLY A CA 1
ATOM 1705 C C . GLY A 1 215 ? 7.356 -1.396 -15.586 1.00 83.06 215 GLY A C 1
ATOM 1706 O O . GLY A 1 215 ? 7.210 -2.118 -16.567 1.00 83.06 215 GLY A O 1
ATOM 1707 N N . ARG A 1 216 ? 6.594 -1.581 -14.495 1.00 82.19 216 ARG A N 1
ATOM 1708 C CA . ARG A 1 216 ? 5.637 -2.704 -14.378 1.00 82.19 216 ARG A CA 1
ATOM 1709 C C . ARG A 1 216 ? 4.177 -2.286 -14.434 1.00 82.19 216 ARG A C 1
ATOM 1711 O O . ARG A 1 216 ? 3.313 -3.150 -14.585 1.00 82.19 216 ARG A O 1
ATOM 1718 N N . GLY A 1 217 ? 3.863 -0.998 -14.317 1.00 85.31 217 GLY A N 1
ATOM 1719 C CA . GLY A 1 217 ? 2.470 -0.545 -14.233 1.00 85.31 217 GLY A CA 1
ATOM 1720 C C . GLY A 1 217 ? 1.631 -0.884 -15.468 1.00 85.31 217 GLY A C 1
ATOM 1721 O O . GLY A 1 217 ? 0.471 -1.272 -15.320 1.00 85.31 217 GLY A O 1
ATOM 1722 N N . GLY A 1 218 ? 2.224 -0.856 -16.666 1.00 85.50 218 GLY A N 1
ATOM 1723 C CA . GLY A 1 218 ? 1.535 -1.200 -17.913 1.00 85.50 218 GLY A CA 1
ATOM 1724 C C . GLY A 1 218 ? 1.126 -2.672 -18.038 1.00 85.50 218 GLY A C 1
ATOM 1725 O O . GLY A 1 218 ? 0.208 -2.978 -18.798 1.00 85.50 218 GLY A O 1
ATOM 1726 N N . HIS A 1 219 ? 1.734 -3.561 -17.246 1.00 83.50 219 HIS A N 1
ATOM 1727 C CA . HIS A 1 219 ? 1.515 -5.016 -17.256 1.00 83.50 219 HIS A CA 1
ATOM 1728 C C . HIS A 1 219 ? 0.481 -5.507 -16.242 1.00 83.50 219 HIS A C 1
ATOM 1730 O O . HIS A 1 219 ? 0.217 -6.707 -16.131 1.00 83.50 219 HIS A O 1
ATOM 1736 N N . ARG A 1 220 ? -0.056 -4.593 -15.434 1.00 81.50 220 ARG A N 1
ATOM 1737 C CA . ARG A 1 220 ? -0.932 -4.908 -14.307 1.00 81.50 220 ARG A CA 1
ATOM 1738 C C . ARG A 1 220 ? -2.329 -4.359 -14.567 1.00 81.50 220 ARG A C 1
ATOM 1740 O O . ARG A 1 220 ? -2.495 -3.383 -15.301 1.00 81.50 220 ARG A O 1
ATOM 1747 N N . ASN A 1 221 ? -3.333 -4.958 -13.921 1.00 79.19 221 ASN A N 1
ATOM 1748 C CA . ASN A 1 221 ? -4.712 -4.465 -13.933 1.00 79.19 221 ASN A CA 1
ATOM 1749 C C . ASN A 1 221 ? -5.262 -4.245 -15.368 1.00 79.19 221 ASN A C 1
ATOM 1751 O O . ASN A 1 221 ? -5.532 -3.107 -15.741 1.00 79.19 221 ASN A O 1
ATOM 1755 N N . TYR A 1 222 ? -5.414 -5.208 -16.281 1.00 78.56 222 TYR A N 1
ATOM 1756 C CA . TYR A 1 222 ? -5.299 -6.671 -16.274 1.00 78.56 222 TYR A CA 1
ATOM 1757 C C . TYR A 1 222 ? -3.864 -7.178 -16.473 1.00 78.56 222 TYR A C 1
ATOM 1759 O O . TYR A 1 222 ? -3.016 -6.434 -16.959 1.00 78.56 222 TYR A O 1
ATOM 1767 N N . TYR A 1 223 ? -3.607 -8.441 -16.112 1.00 83.06 223 TYR A N 1
ATOM 1768 C CA . TYR A 1 223 ? -2.319 -9.080 -16.393 1.00 83.06 223 TYR A CA 1
ATOM 1769 C C . TYR A 1 223 ? -2.033 -9.060 -17.894 1.00 83.06 223 TYR A C 1
ATOM 1771 O O . TYR A 1 223 ? -2.866 -9.489 -18.696 1.00 83.06 223 TYR A O 1
ATOM 1779 N N . GLN A 1 224 ? -0.842 -8.597 -18.245 1.00 83.62 224 GLN A N 1
ATOM 1780 C CA . GLN A 1 224 ? -0.282 -8.753 -19.576 1.00 83.62 224 GLN A CA 1
ATOM 1781 C C . GLN A 1 224 ? 1.079 -9.409 -19.439 1.00 83.62 224 GLN A C 1
ATOM 1783 O O . GLN A 1 224 ? 1.941 -8.912 -18.709 1.00 83.62 224 GLN A O 1
ATOM 1788 N N . GLU A 1 225 ? 1.248 -10.520 -20.150 1.00 78.06 225 GLU A N 1
ATOM 1789 C CA . GLU A 1 225 ? 2.535 -11.189 -20.248 1.00 78.06 225 GLU A CA 1
ATOM 1790 C C . GLU A 1 225 ? 3.575 -10.214 -20.810 1.00 78.06 225 GLU A C 1
ATOM 1792 O O . GLU A 1 225 ? 3.301 -9.432 -21.724 1.00 78.06 225 GLU A O 1
ATOM 1797 N N . GLN A 1 226 ? 4.769 -10.240 -20.228 1.00 78.44 226 GLN A N 1
ATOM 1798 C CA . GLN A 1 226 ? 5.889 -9.420 -20.666 1.00 78.44 226 GLN A CA 1
ATOM 1799 C C . GLN A 1 226 ? 6.564 -10.092 -21.862 1.00 78.44 226 GLN A C 1
ATOM 1801 O O . GLN A 1 226 ? 7.516 -10.853 -21.712 1.00 78.44 226 GLN A O 1
ATOM 1806 N N . ILE A 1 227 ? 6.041 -9.836 -23.060 1.00 73.56 227 ILE A N 1
ATOM 1807 C CA . ILE A 1 227 ? 6.555 -10.408 -24.308 1.00 73.56 227 ILE A CA 1
ATOM 1808 C C . ILE A 1 227 ? 7.357 -9.340 -25.058 1.00 73.56 227 ILE A C 1
ATOM 1810 O O . ILE A 1 227 ? 6.865 -8.239 -25.297 1.00 73.56 227 ILE A O 1
ATOM 1814 N N . GLY A 1 228 ? 8.581 -9.671 -25.482 1.00 69.00 228 GLY A N 1
ATOM 1815 C CA . GLY A 1 228 ? 9.411 -8.807 -26.330 1.00 69.00 228 GLY A CA 1
ATOM 1816 C C . GLY A 1 228 ? 10.835 -8.613 -25.811 1.00 69.00 228 GLY A C 1
ATOM 1817 O O . GLY A 1 228 ? 11.323 -9.391 -24.998 1.00 69.00 228 GLY A O 1
ATOM 1818 N N . ILE A 1 229 ? 11.510 -7.578 -26.319 1.00 64.00 229 ILE A N 1
ATOM 1819 C CA . ILE A 1 229 ? 12.841 -7.159 -25.861 1.00 64.00 229 ILE A CA 1
ATOM 1820 C C . ILE A 1 229 ? 12.634 -5.977 -24.911 1.00 64.00 229 ILE A C 1
ATOM 1822 O O . ILE A 1 229 ? 12.028 -4.986 -25.312 1.00 64.00 229 ILE A O 1
ATOM 1826 N N . GLY A 1 230 ? 13.124 -6.088 -23.674 1.00 59.97 230 GLY A N 1
ATOM 1827 C CA . GLY A 1 230 ? 13.018 -5.019 -22.679 1.00 59.97 230 GLY A CA 1
ATOM 1828 C C . GLY A 1 230 ? 13.669 -3.701 -23.131 1.00 59.97 230 GLY A C 1
ATOM 1829 O O . GLY A 1 230 ? 14.572 -3.721 -23.979 1.00 59.97 230 GLY A O 1
ATOM 1830 N N . PRO A 1 231 ? 13.250 -2.557 -22.557 1.00 58.03 231 PRO A N 1
ATOM 1831 C CA . PRO A 1 231 ? 12.397 -2.436 -21.361 1.00 58.03 231 PRO A CA 1
ATOM 1832 C C . PRO A 1 231 ? 10.877 -2.424 -21.629 1.00 58.03 231 PRO A C 1
ATOM 1834 O O . PRO A 1 231 ? 10.091 -2.715 -20.731 1.00 58.03 231 PRO A O 1
ATOM 1837 N N . ASP A 1 232 ? 10.451 -2.187 -22.871 1.00 59.62 232 ASP A N 1
ATOM 1838 C CA . ASP A 1 232 ? 9.037 -2.022 -23.234 1.00 59.62 232 ASP A CA 1
ATOM 1839 C C . ASP A 1 232 ? 8.389 -3.349 -23.652 1.00 59.62 232 ASP A C 1
ATOM 1841 O O . ASP A 1 232 ? 8.070 -3.568 -24.823 1.00 59.62 232 ASP A O 1
ATOM 1845 N N . TYR A 1 233 ? 8.189 -4.252 -22.690 1.00 70.75 233 TYR A N 1
ATOM 1846 C CA . TYR A 1 233 ? 7.665 -5.617 -22.876 1.00 70.75 233 TYR A CA 1
ATOM 1847 C C . TYR A 1 233 ? 6.205 -5.725 -23.374 1.00 70.75 233 TYR A C 1
ATOM 1849 O O . TYR A 1 233 ? 5.466 -6.604 -22.939 1.00 70.75 233 TYR A O 1
ATOM 1857 N N . SER A 1 234 ? 5.742 -4.858 -24.277 1.00 77.94 234 SER A N 1
ATOM 1858 C CA . SER A 1 234 ? 4.353 -4.739 -24.760 1.00 77.94 234 SER A CA 1
ATOM 1859 C C . SER A 1 234 ? 3.320 -4.294 -23.710 1.00 77.94 234 SER A C 1
ATOM 1861 O O . SER A 1 234 ? 2.118 -4.469 -23.902 1.00 77.94 234 SER A O 1
ATOM 1863 N N . GLY A 1 235 ? 3.771 -3.673 -22.615 1.00 83.81 235 GLY A N 1
ATOM 1864 C CA . GLY A 1 235 ? 2.890 -3.114 -21.589 1.00 83.81 235 GLY A CA 1
ATOM 1865 C C . GLY A 1 235 ? 2.044 -1.957 -22.114 1.00 83.81 235 GLY A C 1
ATOM 1866 O O . GLY A 1 235 ? 2.466 -1.189 -22.980 1.00 83.81 235 GLY A O 1
ATOM 1867 N N . VAL A 1 236 ? 0.834 -1.805 -21.575 1.00 87.00 236 VAL A N 1
ATOM 1868 C CA . VAL A 1 236 ? -0.052 -0.695 -21.948 1.00 87.00 236 VAL A CA 1
ATOM 1869 C C . VAL A 1 236 ? 0.166 0.490 -21.017 1.00 87.00 236 VAL A C 1
ATOM 1871 O O . VAL A 1 236 ? -0.336 0.498 -19.891 1.00 87.00 236 VAL A O 1
ATOM 1874 N N . TYR A 1 237 ? 0.842 1.514 -21.528 1.00 88.06 237 TYR A N 1
ATOM 1875 C CA . TYR A 1 237 ? 1.039 2.802 -20.868 1.00 88.06 237 TYR A CA 1
ATOM 1876 C C . TYR A 1 237 ? 0.081 3.847 -21.455 1.00 88.06 237 TYR A C 1
ATOM 1878 O O . TYR A 1 237 ? -0.029 4.032 -22.667 1.00 88.06 237 TYR A O 1
ATOM 1886 N N . THR A 1 238 ? -0.684 4.487 -20.582 1.00 75.50 238 THR A N 1
ATOM 1887 C CA . THR A 1 238 ? -1.765 5.420 -20.868 1.00 75.50 238 THR A CA 1
ATOM 1888 C C . THR A 1 238 ? -1.364 6.868 -20.576 1.00 75.50 238 THR A C 1
ATOM 1890 O O . THR A 1 238 ? -1.234 7.281 -19.428 1.00 75.50 238 THR A O 1
ATOM 1893 N N . GLY A 1 239 ? -1.284 7.680 -21.631 1.00 77.94 239 GLY A N 1
ATOM 1894 C CA . GLY A 1 239 ? -1.312 9.144 -21.556 1.00 77.94 239 GLY A CA 1
ATOM 1895 C C . GLY A 1 239 ? -0.309 9.799 -20.595 1.00 77.94 239 GLY A C 1
ATOM 1896 O O . GLY A 1 239 ? 0.782 9.301 -20.340 1.00 77.94 239 GLY A O 1
ATOM 1897 N N . THR A 1 240 ? -0.679 10.978 -20.096 1.00 86.31 240 THR A N 1
ATOM 1898 C CA . THR A 1 240 ? 0.134 11.816 -19.195 1.00 86.31 240 THR A CA 1
ATOM 1899 C C . THR A 1 240 ? -0.504 11.952 -17.810 1.00 86.31 240 THR A C 1
ATOM 1901 O O . THR A 1 240 ? -0.282 12.946 -17.124 1.00 86.31 240 THR A O 1
ATOM 1904 N N . ASN A 1 241 ? -1.358 11.006 -17.414 1.00 86.62 241 ASN A N 1
ATOM 1905 C CA . ASN A 1 241 ? -2.098 11.065 -16.159 1.00 86.62 241 ASN A CA 1
ATOM 1906 C C . ASN A 1 241 ? -2.280 9.668 -15.552 1.00 86.62 241 ASN A C 1
ATOM 1908 O O . ASN A 1 241 ? -2.785 8.773 -16.221 1.00 86.62 241 ASN A O 1
ATOM 1912 N N . ASP A 1 242 ? -1.945 9.520 -14.272 1.00 93.62 242 ASP A N 1
ATOM 1913 C CA . ASP A 1 242 ? -2.283 8.351 -13.454 1.00 93.62 242 ASP A CA 1
ATOM 1914 C C . ASP A 1 242 ? -2.750 8.816 -12.062 1.00 93.62 242 ASP A C 1
ATOM 1916 O O . ASP A 1 242 ? -2.291 8.355 -11.014 1.00 93.62 242 ASP A O 1
ATOM 1920 N N . PHE A 1 243 ? -3.626 9.822 -12.062 1.00 95.75 243 PHE A N 1
ATOM 1921 C CA . PHE A 1 243 ? -4.350 10.286 -10.887 1.00 95.75 243 PHE A CA 1
ATOM 1922 C C . PHE A 1 243 ? -5.526 9.365 -10.595 1.00 95.75 243 PHE A C 1
ATOM 1924 O O . PHE A 1 243 ? -6.360 9.118 -11.461 1.00 95.75 243 PHE A O 1
ATOM 1931 N N . ARG A 1 244 ? -5.590 8.880 -9.362 1.00 96.00 244 ARG A N 1
ATOM 1932 C CA . ARG A 1 244 ? -6.399 7.739 -8.930 1.00 96.00 244 ARG A CA 1
ATOM 1933 C C . ARG A 1 244 ? -7.543 8.142 -8.003 1.00 96.00 244 ARG A C 1
ATOM 1935 O O . ARG A 1 244 ? -8.385 7.311 -7.690 1.00 96.00 244 ARG A O 1
ATOM 1942 N N . GLY A 1 245 ? -7.618 9.426 -7.641 1.00 97.00 245 GLY A N 1
ATOM 1943 C CA . GLY A 1 245 ? -8.707 9.993 -6.849 1.00 97.00 245 GLY A CA 1
ATOM 1944 C C . GLY A 1 245 ? -8.265 10.529 -5.503 1.00 97.00 245 GLY A C 1
ATOM 1945 O O . GLY A 1 245 ? -7.169 11.070 -5.395 1.00 97.00 245 GLY A O 1
ATOM 1946 N N . ASP A 1 246 ? -9.118 10.382 -4.502 1.00 97.88 246 ASP A N 1
ATOM 1947 C CA . ASP A 1 246 ? -8.933 10.891 -3.151 1.00 97.88 246 ASP A CA 1
ATOM 1948 C C . ASP A 1 246 ? -8.633 9.771 -2.150 1.00 97.88 246 ASP A C 1
ATOM 1950 O O . ASP A 1 246 ? -9.229 8.695 -2.163 1.00 97.88 246 ASP A O 1
ATOM 1954 N N . VAL A 1 247 ? -7.728 10.049 -1.215 1.00 98.38 247 VAL A N 1
ATOM 1955 C CA . VAL A 1 247 ? -7.552 9.225 -0.016 1.00 98.38 247 VAL A CA 1
ATOM 1956 C C . VAL A 1 247 ? -8.469 9.756 1.074 1.00 98.38 247 VAL A C 1
ATOM 1958 O O . VAL A 1 247 ? -8.147 10.759 1.717 1.00 98.38 247 VAL A O 1
ATOM 1961 N N . ASN A 1 248 ? -9.581 9.061 1.297 1.00 98.12 248 ASN A N 1
ATOM 1962 C CA . ASN A 1 248 ? -10.555 9.335 2.348 1.00 98.12 248 ASN A CA 1
ATOM 1963 C C . ASN A 1 248 ? -10.132 8.623 3.638 1.00 98.12 248 ASN A C 1
ATOM 1965 O O . ASN A 1 248 ? -10.590 7.524 3.954 1.00 98.12 248 ASN A O 1
ATOM 1969 N N . LEU A 1 249 ? -9.221 9.246 4.383 1.00 97.50 249 LEU A N 1
ATOM 1970 C CA . LEU A 1 249 ? -8.747 8.713 5.656 1.00 97.50 249 LEU A CA 1
ATOM 1971 C C . LEU A 1 249 ? -9.576 9.282 6.807 1.00 97.50 249 LEU A C 1
ATOM 1973 O O . LEU A 1 249 ? -9.653 10.495 6.964 1.00 97.50 249 LEU A O 1
ATOM 1977 N N . TRP A 1 250 ? -10.093 8.405 7.658 1.00 96.69 250 TRP A N 1
ATOM 1978 C CA . TRP A 1 250 ? -10.589 8.717 8.994 1.00 96.69 250 TRP A CA 1
ATOM 1979 C C . TRP A 1 250 ? -9.699 8.002 9.999 1.00 96.69 250 TRP A C 1
ATOM 1981 O O . TRP A 1 250 ? -9.727 6.776 10.110 1.00 96.69 250 TRP A O 1
ATOM 1991 N N . GLY A 1 251 ? -8.841 8.752 10.680 1.00 94.25 251 GLY A N 1
ATOM 1992 C CA . GLY A 1 251 ? -7.797 8.130 11.474 1.00 94.25 251 GLY A CA 1
ATOM 1993 C C . GLY A 1 251 ? -6.721 9.080 11.958 1.00 94.25 251 GLY A C 1
ATOM 1994 O O . GLY A 1 251 ? -6.936 10.280 12.127 1.00 94.25 251 GLY A O 1
ATOM 1995 N N . SER A 1 252 ? -5.532 8.523 12.162 1.00 92.38 252 SER A N 1
ATOM 1996 C CA . SER A 1 252 ? -4.322 9.285 12.463 1.00 92.38 252 SER A CA 1
ATOM 1997 C C . SER A 1 252 ? -3.137 8.730 11.675 1.00 92.38 252 SER A C 1
ATOM 1999 O O . SER A 1 252 ? -3.165 7.578 11.245 1.00 92.38 252 SER A O 1
ATOM 2001 N N . ILE A 1 253 ? -2.107 9.549 11.453 1.00 93.50 253 ILE A N 1
ATOM 2002 C CA . ILE A 1 253 ? -0.880 9.131 10.767 1.00 93.50 253 ILE A CA 1
ATOM 2003 C C . ILE A 1 253 ? 0.320 9.565 11.598 1.00 93.50 253 ILE A C 1
ATOM 2005 O O . ILE A 1 253 ? 0.550 10.758 11.799 1.00 93.50 253 ILE A O 1
ATOM 2009 N N . VAL A 1 254 ? 1.138 8.593 11.979 1.00 91.31 254 VAL A N 1
ATOM 2010 C CA . VAL A 1 254 ? 2.488 8.778 12.501 1.00 91.31 254 VAL A CA 1
ATOM 2011 C C . VAL A 1 254 ? 3.453 8.130 11.514 1.00 91.31 254 VAL A C 1
ATOM 2013 O O . VAL A 1 254 ? 3.270 6.990 11.096 1.00 91.31 254 VAL A O 1
ATOM 2016 N N . GLN A 1 255 ? 4.470 8.869 11.088 1.00 91.50 255 GLN A N 1
ATOM 2017 C CA . GLN A 1 255 ? 5.416 8.404 10.076 1.00 91.50 255 GLN A CA 1
ATOM 2018 C C . GLN A 1 255 ? 6.810 8.953 10.345 1.00 91.50 255 GLN A C 1
ATOM 2020 O O . GLN A 1 255 ? 6.954 10.120 10.711 1.00 91.50 255 GLN A O 1
ATOM 2025 N N . PHE A 1 256 ? 7.827 8.121 10.134 1.00 88.81 256 PHE A N 1
ATOM 2026 C CA . PHE A 1 256 ? 9.224 8.522 10.278 1.00 88.81 256 PHE A CA 1
ATOM 2027 C C . PHE A 1 256 ? 9.693 9.409 9.119 1.00 88.81 256 PHE A C 1
ATOM 2029 O O . PHE A 1 256 ? 10.352 10.429 9.325 1.00 88.81 256 PHE A O 1
ATOM 2036 N N . LYS A 1 257 ? 9.303 9.061 7.889 1.00 88.44 257 LYS A N 1
ATOM 2037 C CA . LYS A 1 257 ? 9.523 9.872 6.687 1.00 88.44 257 LYS A CA 1
ATOM 2038 C C . LYS A 1 257 ? 8.183 10.376 6.163 1.00 88.44 257 LYS A C 1
ATOM 2040 O O . LYS A 1 257 ? 7.174 9.679 6.206 1.00 88.44 257 LYS A O 1
ATOM 2045 N N . ARG A 1 258 ? 8.162 11.602 5.631 1.00 85.50 258 ARG A N 1
ATOM 2046 C CA . ARG A 1 258 ? 6.958 12.150 4.995 1.00 85.50 258 ARG A CA 1
ATOM 2047 C C . ARG A 1 258 ? 6.627 11.346 3.744 1.00 85.50 258 ARG A C 1
ATOM 2049 O O . ARG A 1 258 ? 7.405 11.344 2.794 1.00 85.50 258 ARG A O 1
ATOM 2056 N N . GLY A 1 259 ? 5.436 10.766 3.715 1.00 88.50 259 GLY A N 1
ATOM 2057 C CA . GLY A 1 259 ? 4.922 10.127 2.522 1.00 88.50 259 GLY A CA 1
ATOM 2058 C C . GLY A 1 259 ? 4.170 11.063 1.569 1.00 88.50 259 GLY A C 1
ATOM 2059 O O . GLY A 1 259 ? 3.462 12.000 1.973 1.00 88.50 259 GLY A O 1
ATOM 2060 N N . TYR A 1 260 ? 4.348 10.818 0.271 1.00 90.56 260 TYR A N 1
ATOM 2061 C CA . TYR A 1 260 ? 3.679 11.531 -0.815 1.00 90.56 260 TYR A CA 1
ATOM 2062 C C . TYR A 1 260 ? 2.478 10.719 -1.311 1.00 90.56 260 TYR A C 1
ATOM 2064 O O . TYR A 1 260 ? 2.605 9.521 -1.553 1.00 90.56 260 TYR A O 1
ATOM 2072 N N . MET A 1 261 ? 1.327 11.385 -1.455 1.00 94.06 261 MET A N 1
ATOM 2073 C CA . MET A 1 261 ? 0.121 10.792 -2.056 1.00 94.06 261 MET A CA 1
ATOM 2074 C C . MET A 1 261 ? 0.012 11.109 -3.538 1.00 94.06 261 MET A C 1
ATOM 2076 O O . MET A 1 261 ? -0.309 10.214 -4.309 1.00 94.06 261 MET A O 1
ATOM 2080 N N . LEU A 1 262 ? 0.357 12.334 -3.933 1.00 94.06 262 LEU A N 1
ATOM 2081 C CA . LEU A 1 262 ? 0.419 12.776 -5.320 1.00 94.06 262 LEU A CA 1
ATOM 2082 C C . LEU A 1 262 ? 1.852 13.174 -5.675 1.00 94.06 262 LEU A C 1
ATOM 2084 O O . LEU A 1 262 ? 2.533 13.855 -4.898 1.00 94.06 262 LEU A O 1
ATOM 2088 N N . ARG A 1 263 ? 2.305 12.753 -6.854 1.00 92.25 263 ARG A N 1
ATOM 2089 C CA . ARG A 1 263 ? 3.568 13.165 -7.474 1.00 92.25 263 ARG A CA 1
ATOM 2090 C C . ARG A 1 263 ? 3.252 13.833 -8.808 1.00 92.25 263 ARG A C 1
ATOM 2092 O O . ARG A 1 263 ? 2.651 13.199 -9.667 1.00 92.25 263 ARG A O 1
ATOM 2099 N N . ASN A 1 264 ? 3.619 15.098 -8.973 1.00 91.00 264 ASN A N 1
ATOM 2100 C CA . ASN A 1 264 ? 3.220 15.906 -10.125 1.00 91.00 264 ASN A CA 1
ATOM 2101 C C . ASN A 1 264 ? 4.242 17.006 -10.463 1.00 91.00 264 ASN A C 1
ATOM 2103 O O . ASN A 1 264 ? 5.291 17.118 -9.823 1.00 91.00 264 ASN A O 1
ATOM 2107 N N . TYR A 1 265 ? 3.928 17.807 -11.484 1.00 89.25 265 TYR A N 1
ATOM 2108 C CA . TYR A 1 265 ? 4.684 19.003 -11.861 1.00 89.25 265 TYR A CA 1
ATOM 2109 C C . TYR A 1 265 ? 4.579 20.118 -10.800 1.00 89.25 265 TYR A C 1
ATOM 2111 O O . TYR A 1 265 ? 3.475 20.470 -10.390 1.00 89.25 265 TYR A O 1
ATOM 2119 N N . LEU A 1 266 ? 5.664 20.771 -10.362 1.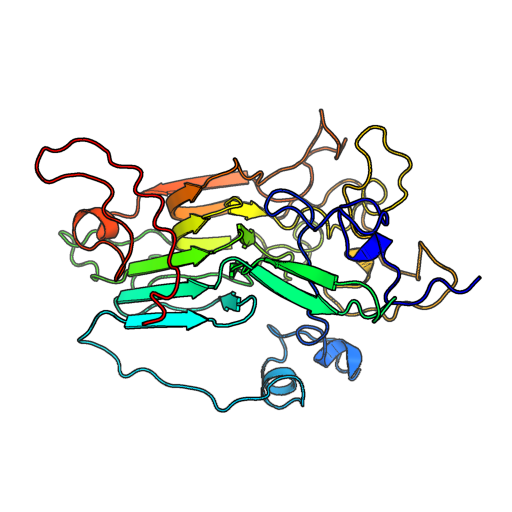00 85.50 266 LEU A N 1
ATOM 2120 C CA . LEU A 1 266 ? 7.088 20.513 -10.634 1.00 85.50 266 LEU A CA 1
ATOM 2121 C C . LEU A 1 266 ? 7.619 19.350 -9.782 1.00 85.50 266 LEU A C 1
ATOM 2123 O O . LEU A 1 266 ? 7.457 19.345 -8.562 1.00 85.50 266 LEU A O 1
ATOM 2127 N N . GLY A 1 267 ? 8.332 18.411 -10.403 1.00 86.38 267 GLY A N 1
ATOM 2128 C CA . GLY A 1 267 ? 8.934 17.282 -9.700 1.00 86.38 267 GLY A CA 1
ATOM 2129 C C . GLY A 1 267 ? 9.358 16.157 -10.642 1.00 86.38 267 GLY A C 1
ATOM 2130 O O . GLY A 1 267 ? 9.280 16.319 -11.860 1.00 86.38 267 GLY A O 1
ATOM 2131 N N . PRO A 1 268 ? 9.778 15.001 -10.092 1.00 87.44 268 PRO A N 1
ATOM 2132 C CA . PRO A 1 268 ? 10.258 13.878 -10.901 1.00 87.44 268 PRO A CA 1
ATOM 2133 C C . PRO A 1 268 ? 9.191 13.294 -11.830 1.00 87.44 268 PRO A C 1
ATOM 2135 O O . PRO A 1 268 ? 9.514 12.771 -12.886 1.00 87.44 268 PRO A O 1
ATOM 2138 N N . TYR A 1 269 ? 7.921 13.443 -11.451 1.00 91.44 269 TYR A N 1
ATOM 2139 C CA . TYR A 1 269 ? 6.764 13.145 -12.285 1.00 91.44 269 TYR A CA 1
ATOM 2140 C C . TYR A 1 269 ? 6.253 14.446 -12.894 1.00 91.44 269 TYR A C 1
ATOM 2142 O O . TYR A 1 269 ? 5.336 15.071 -12.362 1.00 91.44 269 TYR A O 1
ATOM 2150 N N . ASN A 1 270 ? 6.884 14.891 -13.978 1.00 90.81 270 ASN A N 1
ATOM 2151 C CA . ASN A 1 270 ? 6.603 16.183 -14.599 1.00 90.81 270 ASN A CA 1
ATOM 2152 C C . ASN A 1 270 ? 5.356 16.125 -15.504 1.00 90.81 270 ASN A C 1
ATOM 2154 O O . ASN A 1 270 ? 5.418 16.310 -16.718 1.00 90.81 270 ASN A O 1
ATOM 2158 N N . VAL A 1 271 ? 4.212 15.825 -14.894 1.00 91.44 271 VAL A N 1
ATOM 2159 C CA . VAL A 1 271 ? 2.899 15.783 -15.540 1.00 91.44 271 VAL A CA 1
ATOM 2160 C C . VAL A 1 271 ? 1.822 16.354 -14.614 1.00 91.44 271 VAL A C 1
ATOM 2162 O O . VAL A 1 271 ? 2.008 16.468 -13.400 1.00 91.44 271 VAL A O 1
ATOM 2165 N N . THR A 1 272 ? 0.680 16.730 -15.187 1.00 91.62 272 THR A N 1
ATOM 2166 C CA . THR A 1 272 ? -0.497 17.233 -14.465 1.00 91.62 272 THR A CA 1
ATOM 2167 C C . THR A 1 272 ? -1.716 16.395 -14.861 1.00 91.62 272 THR A C 1
ATOM 2169 O O . THR A 1 272 ? -1.909 16.178 -16.058 1.00 91.62 272 THR A O 1
ATOM 2172 N N . PRO A 1 273 ? -2.559 15.946 -13.911 1.00 90.94 273 PRO A N 1
ATOM 2173 C CA . PRO A 1 273 ? -2.513 16.197 -12.462 1.00 90.94 273 PRO A CA 1
ATOM 2174 C C . PRO A 1 273 ? -1.418 15.436 -11.700 1.00 90.94 273 PRO A C 1
ATOM 2176 O O . PRO A 1 273 ? -1.036 15.905 -10.632 1.00 90.94 273 PRO A O 1
ATOM 2179 N N . GLY A 1 274 ? -0.868 14.343 -12.241 1.00 92.81 274 GLY A N 1
ATOM 2180 C CA . GLY A 1 274 ? 0.223 13.592 -11.610 1.00 92.81 274 GLY A CA 1
ATOM 2181 C C . GLY A 1 274 ? -0.004 12.082 -11.565 1.00 92.81 274 GLY A C 1
ATOM 2182 O O . GLY A 1 274 ? -0.788 11.535 -12.339 1.00 92.81 274 GLY A O 1
ATOM 2183 N N . VAL A 1 275 ? 0.684 11.434 -10.623 1.00 94.69 275 VAL A N 1
ATOM 2184 C CA . VAL A 1 275 ? 0.512 10.028 -10.241 1.00 94.69 275 VAL A CA 1
ATOM 2185 C C . VAL A 1 275 ? 0.125 9.934 -8.770 1.00 94.69 275 VAL A C 1
ATOM 2187 O O . VAL A 1 275 ? 0.838 10.461 -7.909 1.00 94.69 275 VAL A O 1
ATOM 2190 N N . GLY A 1 276 ? -0.967 9.229 -8.475 1.00 95.44 276 GLY A N 1
ATOM 2191 C CA . GLY A 1 276 ? -1.438 8.985 -7.112 1.00 95.44 276 GLY A CA 1
ATOM 2192 C C . GLY A 1 276 ? -2.733 9.727 -6.786 1.00 95.44 276 GLY A C 1
ATOM 2193 O O . GLY A 1 276 ? -3.645 9.704 -7.601 1.00 95.44 276 GLY A O 1
ATOM 2194 N N . TYR A 1 277 ? -2.839 10.334 -5.604 1.00 97.81 277 TYR A N 1
ATOM 2195 C CA . TYR A 1 277 ? -4.120 10.764 -5.032 1.00 97.81 277 TYR A CA 1
ATOM 2196 C C . TYR A 1 277 ? -4.053 12.127 -4.347 1.00 97.81 277 TYR A C 1
ATOM 2198 O O . TYR A 1 277 ? -3.039 12.472 -3.726 1.00 97.81 277 TYR A O 1
ATOM 2206 N N . ASP A 1 278 ? -5.176 12.832 -4.362 1.00 97.44 278 ASP A N 1
ATOM 2207 C CA . ASP A 1 278 ? -5.435 13.944 -3.458 1.00 97.44 278 ASP A CA 1
ATOM 2208 C C . ASP A 1 278 ? -5.793 13.437 -2.049 1.00 97.44 278 ASP A C 1
ATOM 2210 O O . ASP A 1 278 ? -5.975 12.242 -1.796 1.00 97.44 278 ASP A O 1
ATOM 2214 N N . LYS A 1 279 ? -5.753 14.344 -1.069 1.00 95.56 279 LYS A N 1
ATOM 2215 C CA . LYS A 1 279 ? -5.866 14.005 0.356 1.00 95.56 279 LYS A CA 1
ATOM 2216 C C . LYS A 1 279 ? -7.166 14.541 0.930 1.00 95.56 279 LYS A C 1
ATOM 2218 O O . LYS A 1 279 ? -7.337 15.755 1.004 1.00 95.56 279 LYS A O 1
ATOM 2223 N N . ASN A 1 280 ? -7.983 13.649 1.476 1.00 96.81 280 ASN A N 1
ATOM 2224 C CA . ASN A 1 280 ? -9.129 13.984 2.308 1.00 96.81 280 ASN A CA 1
ATOM 2225 C C . ASN A 1 280 ? -8.974 13.319 3.684 1.00 96.81 280 ASN A C 1
ATOM 2227 O O . ASN A 1 280 ? -9.448 12.209 3.929 1.00 96.81 280 ASN A O 1
ATOM 2231 N N . TYR A 1 281 ? -8.217 13.970 4.570 1.00 95.75 281 TYR A N 1
ATOM 2232 C CA . TYR A 1 281 ? -7.868 13.409 5.875 1.00 95.75 281 TYR A CA 1
ATOM 2233 C C . TYR A 1 281 ? -8.741 14.003 6.969 1.00 95.75 281 TYR A C 1
ATOM 2235 O O . TYR A 1 281 ? -8.782 15.215 7.169 1.00 95.75 281 TYR A O 1
ATOM 2243 N N . ASN A 1 282 ? -9.369 13.113 7.715 1.00 94.56 282 ASN A N 1
ATOM 2244 C CA . ASN A 1 282 ? -10.289 13.392 8.791 1.00 94.56 282 ASN A CA 1
ATOM 2245 C C . ASN A 1 282 ? -9.834 12.625 10.031 1.00 94.56 282 ASN A C 1
ATOM 2247 O O . ASN A 1 282 ? -9.193 11.574 9.946 1.00 94.56 282 ASN A O 1
ATOM 2251 N N . TYR A 1 283 ? -10.147 13.167 11.199 1.00 89.50 283 TYR A N 1
ATOM 2252 C CA . TYR A 1 283 ? -9.800 12.519 12.452 1.00 89.50 283 TYR A CA 1
ATOM 2253 C C . TYR A 1 283 ? -10.873 11.495 12.839 1.00 89.50 283 TYR A C 1
ATOM 2255 O O . TYR A 1 283 ? -12.066 11.792 12.776 1.00 89.50 283 TYR A O 1
ATOM 2263 N N . ASP A 1 284 ? -10.445 10.303 13.252 1.00 87.94 284 ASP A N 1
ATOM 2264 C CA . ASP A 1 284 ? -11.336 9.281 13.804 1.00 87.94 284 ASP A CA 1
ATOM 2265 C C . ASP A 1 284 ? -11.513 9.486 15.312 1.00 87.94 284 ASP A C 1
ATOM 2267 O O . ASP A 1 284 ? -10.587 9.282 16.099 1.00 87.94 284 ASP A O 1
ATOM 2271 N N . TYR A 1 285 ? -12.725 9.858 15.721 1.00 82.25 285 TYR A N 1
ATOM 2272 C CA . TYR A 1 285 ? -13.058 10.100 17.124 1.00 82.25 285 TYR A CA 1
ATOM 2273 C C . TYR A 1 285 ? -12.929 8.862 18.013 1.00 82.25 285 TYR A C 1
ATOM 2275 O O . TYR A 1 285 ? -12.700 9.011 19.217 1.00 82.25 285 TYR A O 1
ATOM 2283 N N . ASN A 1 286 ? -13.007 7.652 17.450 1.00 84.38 286 ASN A N 1
ATOM 2284 C CA . ASN A 1 286 ? -12.820 6.426 18.224 1.00 84.38 286 ASN A CA 1
ATOM 2285 C C . ASN A 1 286 ? -11.430 6.379 18.874 1.00 84.38 286 ASN A C 1
ATOM 2287 O O . ASN A 1 286 ? -11.298 5.845 19.977 1.00 84.38 286 ASN A O 1
ATOM 2291 N N . LEU A 1 287 ? -10.428 7.019 18.259 1.00 85.31 287 LEU A N 1
ATOM 2292 C CA . LEU A 1 287 ? -9.046 7.065 18.741 1.00 85.31 287 LEU A CA 1
ATOM 2293 C C . LEU A 1 287 ? -8.854 7.903 20.014 1.00 85.31 287 LEU A C 1
ATOM 2295 O O . LEU A 1 287 ? -7.865 7.696 20.712 1.00 85.31 287 LEU A O 1
ATOM 2299 N N . LEU A 1 288 ? -9.781 8.811 20.351 1.00 75.31 288 LEU A N 1
ATOM 2300 C CA . LEU A 1 288 ? -9.719 9.565 21.616 1.00 75.31 288 LEU A CA 1
ATOM 2301 C C . LEU A 1 288 ? -10.048 8.691 22.822 1.00 75.31 288 LEU A C 1
ATOM 2303 O O . LEU A 1 288 ? -9.556 8.934 23.920 1.00 75.31 288 LEU A O 1
ATOM 2307 N N . VAL A 1 289 ? -10.929 7.712 22.625 1.00 73.88 289 VAL A N 1
ATOM 2308 C CA . VAL A 1 289 ? -11.466 6.881 23.708 1.00 73.88 289 VAL A CA 1
ATOM 2309 C C . VAL A 1 289 ? -10.778 5.521 23.738 1.00 73.88 289 VAL A C 1
ATOM 2311 O O . VAL A 1 289 ? -10.530 4.980 24.811 1.00 73.88 289 VAL A O 1
ATOM 2314 N N . ASN A 1 290 ? -10.462 4.972 22.564 1.00 79.19 290 ASN A N 1
ATOM 2315 C CA . ASN A 1 290 ? -9.913 3.635 22.397 1.00 79.19 290 ASN A CA 1
ATOM 2316 C C . ASN A 1 290 ? -8.724 3.690 21.424 1.00 79.19 290 ASN A C 1
ATOM 2318 O O . ASN A 1 290 ? -8.925 3.570 20.211 1.00 79.19 290 ASN A O 1
ATOM 2322 N N . PRO A 1 291 ? -7.480 3.867 21.908 1.00 81.69 291 PRO A N 1
ATOM 2323 C CA . PRO A 1 291 ? -6.321 3.694 21.043 1.00 81.69 291 PRO A CA 1
ATOM 2324 C C . PRO A 1 291 ? -6.283 2.249 20.516 1.00 81.69 291 PRO A C 1
ATOM 2326 O O . PRO A 1 291 ? -6.744 1.330 21.208 1.00 81.69 291 PRO A O 1
ATOM 2329 N N . PRO A 1 292 ? -5.730 2.005 19.313 1.00 83.38 292 PRO A N 1
ATOM 2330 C CA . PRO A 1 292 ? -5.626 0.650 18.810 1.00 83.38 292 PRO A CA 1
ATOM 2331 C C . PRO A 1 292 ? -4.821 -0.244 19.770 1.00 83.38 292 PRO A C 1
ATOM 2333 O O . PRO A 1 292 ? -3.910 0.233 20.455 1.00 83.38 292 PRO A O 1
ATOM 2336 N N . PRO A 1 293 ? -5.109 -1.553 19.825 1.00 80.44 293 PRO A N 1
ATOM 2337 C CA . PRO A 1 293 ? -4.429 -2.470 20.737 1.00 80.44 293 PRO A CA 1
ATOM 2338 C C . PRO A 1 293 ? -2.905 -2.427 20.564 1.00 80.44 293 PRO A C 1
ATOM 2340 O O . PRO A 1 293 ? -2.417 -2.616 19.453 1.00 80.44 293 PRO A O 1
ATOM 2343 N N . TYR A 1 294 ? -2.141 -2.220 21.642 1.00 71.94 294 TYR A N 1
ATOM 2344 C CA . TYR A 1 294 ? -0.668 -2.126 21.598 1.00 71.94 294 TYR A CA 1
ATOM 2345 C C . TYR A 1 294 ? -0.111 -1.017 20.682 1.00 71.94 294 TYR A C 1
ATOM 2347 O O . TYR A 1 294 ? 1.079 -1.017 20.367 1.00 71.94 294 TYR A O 1
ATOM 2355 N N . PHE A 1 295 ? -0.940 -0.053 20.275 1.00 64.81 295 PHE A N 1
ATOM 2356 C CA . PHE A 1 295 ? -0.455 1.163 19.635 1.00 64.81 295 PHE A CA 1
ATOM 2357 C C . PHE A 1 295 ? 0.317 1.994 20.676 1.00 64.81 295 PHE A C 1
ATOM 2359 O O . PHE A 1 295 ? -0.135 2.073 21.821 1.00 64.81 295 PHE A O 1
ATOM 2366 N N . PRO A 1 296 ? 1.478 2.585 20.341 1.00 64.06 296 PRO A N 1
ATOM 2367 C CA . PRO A 1 296 ? 2.246 3.363 21.309 1.00 64.06 296 PRO A CA 1
ATOM 2368 C C . PRO A 1 296 ? 1.428 4.530 21.872 1.00 64.06 296 PRO A C 1
ATOM 2370 O O . PRO A 1 296 ? 0.748 5.225 21.115 1.00 64.06 296 PRO A O 1
ATOM 2373 N N . ASP A 1 297 ? 1.530 4.770 23.184 1.00 56.75 297 ASP A N 1
ATOM 2374 C CA . ASP A 1 297 ? 0.890 5.935 23.801 1.00 56.75 297 ASP A CA 1
ATOM 2375 C C . ASP A 1 297 ? 1.413 7.220 23.156 1.00 56.75 297 ASP A C 1
ATOM 2377 O O . ASP A 1 297 ? 2.627 7.430 23.061 1.00 56.75 297 ASP A O 1
ATOM 2381 N N . LEU A 1 298 ? 0.487 8.090 22.761 1.00 54.81 298 LEU A N 1
ATOM 2382 C CA . LEU A 1 298 ? 0.798 9.388 22.162 1.00 54.81 298 LEU A CA 1
ATOM 2383 C C . LEU A 1 298 ? 1.124 10.455 23.221 1.00 54.81 298 LEU A C 1
ATOM 2385 O O . LEU A 1 298 ? 1.640 11.519 22.879 1.00 54.81 298 LEU A O 1
ATOM 2389 N N . GLU A 1 299 ? 0.873 10.173 24.504 1.00 52.53 299 GLU A N 1
ATOM 2390 C CA . GLU A 1 299 ? 1.085 11.088 25.628 1.00 52.53 299 GLU A CA 1
ATOM 2391 C C . GLU A 1 299 ? 1.639 10.354 26.863 1.00 52.53 299 GLU A C 1
ATOM 2393 O O . GLU A 1 299 ? 1.401 9.166 27.076 1.00 52.53 299 GLU A O 1
ATOM 2398 N N . THR A 1 300 ? 2.404 11.067 27.694 1.00 52.50 300 THR A N 1
ATOM 2399 C CA . THR A 1 300 ? 2.722 10.619 29.066 1.00 52.50 300 THR A CA 1
ATOM 2400 C C . THR A 1 300 ? 1.555 10.914 30.009 1.00 52.50 300 THR A C 1
ATOM 2402 O O . THR A 1 300 ? 0.718 11.761 29.714 1.00 52.50 300 THR A O 1
ATOM 2405 N N . GLU A 1 301 ? 1.581 10.334 31.214 1.00 56.59 301 GLU A N 1
ATOM 2406 C CA . GLU A 1 301 ? 0.684 10.667 32.341 1.00 56.59 301 GLU A CA 1
ATOM 2407 C C . GLU A 1 301 ? 0.621 12.174 32.685 1.00 56.59 301 GLU A C 1
ATOM 2409 O O . GLU A 1 301 ? -0.301 12.613 33.365 1.00 56.59 301 GLU A O 1
ATOM 2414 N N . ASN A 1 302 ? 1.571 12.976 32.188 1.00 55.12 302 ASN A N 1
ATOM 2415 C CA . ASN A 1 302 ? 1.651 14.423 32.391 1.00 55.12 302 ASN A CA 1
ATOM 2416 C C . ASN A 1 302 ? 1.213 15.246 31.159 1.00 55.12 302 ASN A C 1
ATOM 2418 O O . ASN A 1 302 ? 1.593 16.412 31.058 1.00 55.12 302 ASN A O 1
ATOM 2422 N N . SER A 1 303 ? 0.486 14.656 30.201 1.00 49.50 303 SER A N 1
ATOM 2423 C CA . SER A 1 303 ? -0.022 15.335 28.988 1.00 49.50 303 SER A CA 1
ATOM 2424 C C . SER A 1 303 ? 1.065 15.968 28.106 1.00 49.50 303 SER A C 1
ATOM 2426 O O . SER A 1 303 ? 0.816 16.900 27.342 1.00 49.50 303 SER A O 1
ATOM 2428 N N . ASN A 1 304 ? 2.295 15.456 28.192 1.00 43.22 304 ASN A N 1
ATOM 2429 C CA . ASN A 1 304 ? 3.331 15.743 27.206 1.00 43.22 304 ASN A CA 1
ATOM 2430 C C . ASN A 1 304 ? 3.197 14.744 26.061 1.00 43.22 304 ASN A C 1
ATOM 2432 O O . ASN A 1 304 ? 3.181 13.539 26.326 1.00 43.22 304 ASN A O 1
ATOM 2436 N N . VAL A 1 305 ? 3.171 15.240 24.821 1.00 47.41 305 VAL A N 1
ATOM 2437 C CA . VAL A 1 305 ? 3.215 14.412 23.607 1.00 47.41 305 VAL A CA 1
ATOM 2438 C C . VAL A 1 305 ? 4.500 13.586 23.616 1.00 47.41 305 VAL A C 1
ATOM 2440 O O . VAL A 1 305 ? 5.598 14.143 23.699 1.00 47.41 305 VAL A O 1
ATOM 2443 N N . VAL A 1 306 ? 4.379 12.261 23.527 1.00 48.41 306 VAL A N 1
ATOM 2444 C CA . VAL A 1 306 ? 5.531 11.357 23.456 1.00 48.41 306 VAL A CA 1
ATOM 2445 C C . VAL A 1 306 ? 5.576 10.705 22.093 1.00 48.41 306 VAL A C 1
ATOM 2447 O O . VAL A 1 306 ? 4.707 9.924 21.725 1.00 48.41 306 VAL A O 1
ATOM 2450 N N . LEU A 1 307 ? 6.663 10.952 21.372 1.00 46.41 307 LEU A N 1
ATOM 2451 C CA . LEU A 1 307 ? 7.056 10.100 20.262 1.00 46.41 307 LEU A CA 1
ATOM 2452 C C . LEU A 1 307 ? 7.811 8.890 20.835 1.00 46.41 307 LEU A C 1
ATOM 2454 O O . LEU A 1 307 ? 9.037 8.909 20.940 1.00 46.41 307 LEU A O 1
ATOM 2458 N N . LYS A 1 308 ? 7.091 7.840 21.255 1.00 42.47 308 LYS A N 1
ATOM 2459 C CA . LYS A 1 308 ? 7.723 6.552 21.582 1.00 42.47 308 LYS A CA 1
ATOM 2460 C C . LYS A 1 308 ? 7.992 5.815 20.270 1.00 42.47 308 LYS A C 1
ATOM 2462 O O . LYS A 1 308 ? 7.129 5.109 19.760 1.00 42.47 308 LYS A O 1
ATOM 2467 N N . MET A 1 309 ? 9.194 5.969 19.717 1.00 39.88 309 MET A N 1
ATOM 2468 C CA . MET A 1 309 ? 9.696 5.044 18.697 1.00 39.88 309 MET A CA 1
ATOM 2469 C C . MET A 1 309 ? 9.962 3.699 19.387 1.00 39.88 309 MET A C 1
ATOM 2471 O O . MET A 1 309 ? 11.031 3.482 19.953 1.00 39.88 309 MET A O 1
ATOM 2475 N N . ALA A 1 310 ? 8.953 2.831 19.442 1.00 37.38 310 ALA A N 1
ATOM 2476 C CA . ALA A 1 310 ? 9.095 1.502 20.018 1.00 37.38 310 ALA A CA 1
ATOM 2477 C C . ALA A 1 310 ? 9.846 0.606 19.025 1.00 37.38 310 ALA A C 1
ATOM 2479 O O . ALA A 1 310 ? 9.252 0.115 18.074 1.00 37.38 310 ALA A O 1
ATOM 2480 N N . SER A 1 311 ? 11.147 0.386 19.231 1.00 31.31 311 SER A N 1
ATOM 2481 C CA . SER A 1 311 ? 11.830 -0.742 18.592 1.00 31.31 311 SER A CA 1
ATOM 2482 C C . SER A 1 311 ? 11.419 -2.023 19.322 1.00 31.31 311 SER A C 1
ATOM 2484 O O . SER A 1 311 ? 11.717 -2.173 20.510 1.00 31.31 311 SER A O 1
ATOM 2486 N N . TYR A 1 312 ? 10.753 -2.950 18.640 1.00 34.50 312 TYR A N 1
ATOM 2487 C CA . TYR A 1 312 ? 10.516 -4.292 19.168 1.00 34.50 312 TYR A CA 1
ATOM 2488 C C . TYR A 1 312 ? 11.688 -5.189 18.759 1.00 34.50 312 TYR A C 1
ATOM 2490 O O . TYR A 1 312 ? 11.797 -5.600 17.612 1.00 34.50 312 TYR A O 1
ATOM 2498 N N . GLY A 1 313 ? 12.592 -5.466 19.701 1.00 28.55 313 GLY A N 1
ATOM 2499 C CA . GLY A 1 313 ? 13.696 -6.414 19.533 1.00 28.55 313 GLY A CA 1
ATOM 2500 C C . GLY A 1 313 ? 13.624 -7.515 20.588 1.00 28.55 313 GLY A C 1
ATOM 2501 O O . GLY A 1 313 ? 13.384 -7.231 21.762 1.00 28.55 313 GLY A O 1
ATOM 2502 N N . GLU A 1 314 ? 13.810 -8.773 20.181 1.00 31.30 314 GLU A N 1
ATOM 2503 C CA . GLU A 1 314 ? 13.890 -9.925 21.088 1.00 31.30 314 GLU A CA 1
ATOM 2504 C C . GLU A 1 314 ? 14.956 -9.705 22.176 1.00 31.30 314 GLU A C 1
ATOM 2506 O O . GLU A 1 314 ? 16.149 -9.592 21.887 1.00 31.30 314 GLU A O 1
ATOM 2511 N N . ALA A 1 315 ? 14.553 -9.750 23.448 1.00 27.23 315 ALA A N 1
ATOM 2512 C CA . ALA A 1 315 ? 15.483 -10.003 24.541 1.00 27.23 315 ALA A CA 1
ATOM 2513 C C . ALA A 1 315 ? 15.828 -11.501 24.546 1.00 27.23 315 ALA A C 1
ATOM 2515 O O . ALA A 1 315 ? 15.138 -12.308 25.175 1.00 27.23 315 ALA A O 1
ATOM 2516 N N . LYS A 1 316 ? 16.888 -11.891 23.828 1.00 32.03 316 LYS A N 1
ATOM 2517 C CA . LYS A 1 316 ? 17.513 -13.202 24.042 1.00 32.03 316 LYS A CA 1
ATOM 2518 C C . LYS A 1 316 ? 18.088 -13.234 25.461 1.00 32.03 316 LYS A C 1
ATOM 2520 O O . LYS A 1 316 ? 18.882 -12.367 25.820 1.00 32.03 316 LYS A O 1
ATOM 2525 N N . LYS A 1 317 ? 17.637 -14.204 26.259 1.00 34.81 317 LYS A N 1
ATOM 2526 C CA . LYS A 1 317 ? 18.322 -14.608 27.493 1.00 34.81 317 LYS A CA 1
ATOM 2527 C C . LYS A 1 317 ? 19.594 -15.372 27.158 1.00 34.81 317 LYS A C 1
ATOM 2529 O O . LYS A 1 317 ? 19.557 -16.131 26.163 1.00 34.81 317 LYS A O 1
#

Mean predicted aligned error: 8.16 Å

Solvent-accessible surface area (backbone atoms only — not comparable to full-atom values): 17371 Å² total; per-residue (Å²): 130,88,73,56,99,58,46,62,69,57,57,48,69,52,64,98,72,88,76,61,56,55,53,52,78,53,68,68,79,79,86,68,64,51,52,33,39,32,18,75,73,70,64,71,30,30,54,84,80,39,41,65,57,36,68,73,30,89,81,44,88,66,81,91,82,84,80,84,79,80,87,69,72,37,73,50,75,40,78,76,36,62,48,81,43,63,45,75,40,76,42,37,30,15,42,35,36,34,49,60,30,80,43,62,38,88,76,43,69,90,43,73,41,54,45,52,4,28,36,31,35,53,42,44,28,33,44,76,74,34,46,98,77,33,50,70,50,46,54,93,79,73,28,63,78,46,28,35,24,41,38,13,22,8,18,36,31,41,40,68,23,47,56,30,2,28,70,37,40,75,67,27,52,26,43,35,34,42,35,37,37,35,11,66,55,1,15,57,27,38,43,47,30,50,30,20,27,70,65,71,15,38,43,78,65,80,47,95,82,53,70,69,16,38,52,50,29,26,29,44,88,59,55,46,77,76,52,76,68,72,84,70,23,72,50,60,51,45,61,61,38,26,42,14,43,41,38,32,34,24,29,50,82,45,52,65,35,92,45,52,41,55,40,24,61,90,53,87,38,74,30,70,85,12,30,26,29,49,84,44,79,42,76,35,64,40,53,79,80,45,64,30,45,90,53,72,59,60,48,48,104,80,76,44,79,38,88,64,84,78,78,90,70,86,82,79,127